Protein AF-A0A9N9VT16-F1 (afdb_monomer_lite)

Secondary structure (DSSP, 8-state):
------S--------HHHHHHHHHHHHHHHHHHHHHHHHHHHHHHHHHHHHHHHHHHHHHHHHHHHHGGGS----------------------PPP--------PPP-------HHHHHHHHHHHHHHHHHHHHHHHH-SS--HHHHHHHHHHHHHHH-TT-TTSHHHHHHIIIIITTSS-HHHHHHHHHHHHTSSS-GGGHHHHHHHHHHHHTTS-HHHHHHHHHHHHHHHHHHHHHHHHHHHHHHHTT-

Organism: NCBI:txid160324

Radius of gyration: 35.72 Å; chains: 1; bounding box: 56×96×111 Å

Foldseek 3Di:
DDDDDDPPPPDDDPDPVVVVVVVVVVVVVVVVVVVVVVVVVVVVVVVVVVVVVVVVVVVVVVVVVPPVVPPPDDDDDDDDDDDDDDDDPPCPVDPPPPPPPPPCPPPPPPPVLALVVLQVLVVVLVVVLVVLVCCLVPDPDDDLLSLLLSLLLVLLQPPPDDQPPSLVSVCCSQPVVPLDPPVVSVVLQVVLVVDPDRPLLSLLVSQLSSQVSVVHHSNSRSVSSVCNNCVSVVSNVSSVVSNVSVVVVVD

Structure (mmCIF, N/CA/C/O backbone):
data_AF-A0A9N9VT16-F1
#
_entry.id   AF-A0A9N9VT16-F1
#
loop_
_atom_site.group_PDB
_atom_site.id
_atom_site.type_symbol
_atom_site.label_atom_id
_atom_site.label_alt_id
_atom_site.label_comp_id
_atom_site.label_asym_id
_atom_site.label_entity_id
_atom_site.label_seq_id
_atom_site.pdbx_PDB_ins_code
_atom_site.Cartn_x
_atom_site.Cartn_y
_atom_site.Cartn_z
_atom_site.occupancy
_atom_site.B_iso_or_equiv
_atom_site.auth_seq_id
_atom_site.auth_comp_id
_atom_site.auth_asym_id
_atom_site.auth_atom_id
_atom_site.pdbx_PDB_model_num
ATOM 1 N N . MET A 1 1 ? 7.051 -67.006 -29.325 1.00 34.25 1 MET A N 1
ATOM 2 C CA . MET A 1 1 ? 8.211 -67.702 -28.735 1.00 34.25 1 MET A CA 1
ATOM 3 C C . MET A 1 1 ? 9.320 -66.668 -28.562 1.00 34.25 1 MET A C 1
ATOM 5 O O . MET A 1 1 ? 9.836 -66.258 -29.585 1.00 34.25 1 MET A O 1
ATOM 9 N N . ILE A 1 2 ? 9.609 -66.260 -27.306 1.00 35.91 2 ILE A N 1
ATOM 10 C CA . ILE A 1 2 ? 10.943 -65.837 -26.786 1.00 35.91 2 ILE A CA 1
ATOM 11 C C . ILE A 1 2 ? 11.441 -64.470 -27.368 1.00 35.91 2 ILE A C 1
ATOM 13 O O . ILE A 1 2 ? 11.622 -64.362 -28.567 1.00 35.91 2 ILE A O 1
ATOM 17 N N . ILE A 1 3 ? 11.624 -63.336 -26.655 1.00 40.62 3 ILE A N 1
ATOM 18 C CA . ILE A 1 3 ? 12.307 -63.051 -25.367 1.00 40.62 3 ILE A CA 1
ATOM 19 C C . ILE A 1 3 ? 11.790 -61.748 -24.720 1.00 40.62 3 ILE A C 1
ATOM 21 O O . ILE A 1 3 ? 11.600 -60.736 -25.391 1.00 40.62 3 ILE A O 1
ATOM 25 N N . ALA A 1 4 ? 11.653 -61.779 -23.393 1.00 40.16 4 ALA A N 1
ATOM 26 C CA . ALA A 1 4 ? 11.520 -60.636 -22.499 1.00 40.16 4 ALA A CA 1
ATOM 27 C C . ALA A 1 4 ? 12.896 -60.083 -22.071 1.00 40.16 4 ALA A C 1
ATOM 29 O O . ALA A 1 4 ? 13.810 -60.864 -21.823 1.00 40.16 4 ALA A O 1
ATOM 30 N N . GLY A 1 5 ? 13.001 -58.767 -21.851 1.00 35.62 5 GLY A N 1
ATOM 31 C CA . GLY A 1 5 ? 13.976 -58.202 -20.910 1.00 35.62 5 GLY A CA 1
ATOM 32 C C . GLY A 1 5 ? 14.887 -57.099 -21.451 1.00 35.62 5 GLY A C 1
ATOM 33 O O . GLY A 1 5 ? 15.821 -57.382 -22.185 1.00 35.62 5 GLY A O 1
ATOM 34 N N . SER A 1 6 ? 14.672 -55.865 -20.977 1.00 42.31 6 SER A N 1
ATOM 35 C CA . SER A 1 6 ? 15.732 -55.023 -20.383 1.00 42.31 6 SER A CA 1
ATOM 36 C C . SER A 1 6 ? 15.161 -53.697 -19.843 1.00 42.31 6 SER A C 1
ATOM 38 O O . SER A 1 6 ? 15.533 -52.610 -20.281 1.00 42.31 6 SER A O 1
ATOM 40 N N . THR A 1 7 ? 14.260 -53.756 -18.860 1.00 41.59 7 THR A N 1
ATOM 41 C CA . THR A 1 7 ? 13.903 -52.581 -18.036 1.00 41.59 7 THR A CA 1
ATOM 42 C C . THR A 1 7 ? 14.398 -52.808 -16.614 1.00 41.59 7 THR A C 1
ATOM 44 O O . THR A 1 7 ? 13.632 -52.810 -15.661 1.00 41.59 7 THR A O 1
ATOM 47 N N . ALA A 1 8 ? 15.690 -53.100 -16.470 1.00 46.09 8 ALA A N 1
ATOM 48 C CA . ALA A 1 8 ? 16.297 -53.323 -15.164 1.00 46.09 8 ALA A CA 1
ATOM 49 C C . ALA A 1 8 ? 17.817 -53.145 -15.209 1.00 46.09 8 ALA A C 1
ATOM 51 O O . ALA A 1 8 ? 18.517 -54.075 -14.862 1.00 46.09 8 ALA A O 1
ATOM 52 N N . LEU A 1 9 ? 18.342 -51.988 -15.636 1.00 42.19 9 LEU A N 1
ATOM 53 C CA . LEU A 1 9 ? 19.736 -51.588 -15.356 1.00 42.19 9 LEU A CA 1
ATOM 54 C C . LEU A 1 9 ? 19.900 -50.054 -15.410 1.00 42.19 9 LEU A C 1
ATOM 56 O O . LEU A 1 9 ? 20.636 -49.502 -16.221 1.00 42.19 9 LEU A O 1
ATOM 60 N N . ARG A 1 10 ? 19.196 -49.340 -14.525 1.00 46.09 10 ARG A N 1
ATOM 61 C CA . ARG A 1 10 ? 19.531 -47.947 -14.159 1.00 46.09 10 ARG A CA 1
ATOM 62 C C . ARG A 1 10 ? 19.484 -47.725 -12.643 1.00 46.09 10 ARG A C 1
ATOM 64 O O . ARG A 1 10 ? 19.094 -46.673 -12.154 1.00 46.09 10 ARG A O 1
ATOM 71 N N . ARG A 1 11 ? 19.868 -48.759 -11.893 1.00 51.97 11 ARG A N 1
ATOM 72 C CA . ARG A 1 11 ? 20.179 -48.687 -10.465 1.00 51.97 11 ARG A CA 1
ATOM 73 C C . ARG A 1 11 ? 21.539 -49.330 -10.257 1.00 51.97 11 ARG A C 1
ATOM 75 O O . ARG A 1 11 ? 21.604 -50.544 -10.150 1.00 51.97 11 ARG A O 1
ATOM 82 N N . LEU A 1 12 ? 22.586 -48.519 -10.255 1.00 49.41 12 LEU A N 1
ATOM 83 C CA . LEU A 1 12 ? 23.801 -48.699 -9.463 1.00 49.41 12 LEU A CA 1
ATOM 84 C C . LEU A 1 12 ? 24.596 -47.385 -9.557 1.00 49.41 12 LEU A C 1
ATOM 86 O O . LEU A 1 12 ? 24.671 -46.813 -10.641 1.00 49.41 12 LEU A O 1
ATOM 90 N N . ALA A 1 13 ? 25.157 -46.956 -8.423 1.00 50.41 13 ALA A N 1
ATOM 91 C CA . ALA A 1 13 ? 25.868 -45.695 -8.163 1.00 50.41 13 ALA A CA 1
ATOM 92 C C . ALA A 1 13 ? 25.002 -44.492 -7.723 1.00 50.41 13 ALA A C 1
ATOM 94 O O . ALA A 1 13 ? 25.054 -43.423 -8.319 1.00 50.41 13 ALA A O 1
ATOM 95 N N . ALA A 1 14 ? 24.232 -44.648 -6.639 1.00 50.94 14 ALA A N 1
ATOM 96 C CA . ALA A 1 14 ? 24.092 -43.545 -5.685 1.00 50.94 14 ALA A CA 1
ATOM 97 C C . ALA A 1 14 ? 25.210 -43.741 -4.652 1.00 50.94 14 ALA A C 1
ATOM 99 O O . ALA A 1 14 ? 25.233 -44.764 -3.966 1.00 50.94 14 ALA A O 1
ATOM 100 N N . GLU A 1 15 ? 26.188 -42.838 -4.647 1.00 55.75 15 GLU A N 1
ATOM 101 C CA . GLU A 1 15 ? 27.331 -42.846 -3.732 1.00 55.75 15 GLU A CA 1
ATOM 102 C C . GLU A 1 15 ? 26.877 -42.858 -2.260 1.00 55.75 15 GLU A C 1
ATOM 104 O O . GLU A 1 15 ? 25.925 -42.142 -1.920 1.00 55.75 15 GLU A O 1
ATOM 109 N N . PRO A 1 16 ? 27.564 -43.610 -1.373 1.00 54.69 16 PRO A N 1
ATOM 110 C CA . PRO A 1 16 ? 27.251 -43.651 0.061 1.00 54.69 16 PRO A CA 1
ATOM 111 C C . PRO A 1 16 ? 27.346 -42.271 0.739 1.00 54.69 16 PRO A C 1
ATOM 113 O O . PRO A 1 16 ? 26.669 -42.029 1.733 1.00 54.69 16 PRO A O 1
ATOM 116 N N . GLU A 1 17 ? 28.099 -41.339 0.151 1.00 53.66 17 GLU A N 1
ATOM 117 C CA . GLU A 1 17 ? 28.304 -39.979 0.658 1.00 53.66 17 GLU A CA 1
ATOM 118 C C . GLU A 1 17 ? 27.014 -39.135 0.648 1.00 53.66 17 GLU A C 1
ATOM 120 O O . GLU A 1 17 ? 26.767 -38.345 1.555 1.00 53.66 17 GLU A O 1
ATOM 125 N N . SER A 1 18 ? 26.124 -39.342 -0.330 1.00 57.09 18 SER A N 1
ATOM 126 C CA . SER A 1 18 ? 24.885 -38.553 -0.455 1.00 57.09 18 SER A CA 1
ATOM 127 C C . SER A 1 18 ? 23.838 -38.864 0.623 1.00 57.09 18 SER A C 1
ATOM 129 O O . SER A 1 18 ? 23.078 -37.981 1.026 1.00 57.09 18 SER A O 1
ATOM 131 N N . VAL A 1 19 ? 23.814 -40.106 1.118 1.00 58.75 19 VAL A N 1
ATOM 132 C CA . VAL A 1 19 ? 22.910 -40.538 2.194 1.00 58.75 19 VAL A CA 1
ATOM 133 C C . VAL A 1 19 ? 23.452 -40.076 3.547 1.00 58.75 19 VAL A C 1
ATOM 135 O O . VAL A 1 19 ? 22.698 -39.517 4.341 1.00 58.75 19 VAL A O 1
ATOM 138 N N . GLU A 1 20 ? 24.762 -40.185 3.767 1.00 60.41 20 GLU A N 1
ATOM 139 C CA . GLU A 1 20 ? 25.422 -39.755 5.005 1.00 60.41 20 GLU A CA 1
ATOM 140 C C . GLU A 1 20 ? 25.320 -38.232 5.213 1.00 60.41 20 GLU A C 1
ATOM 142 O O . GLU A 1 20 ? 24.979 -37.770 6.301 1.00 60.41 20 GLU A O 1
ATOM 147 N N . LEU A 1 21 ? 25.480 -37.433 4.151 1.00 57.97 21 LEU A N 1
ATOM 148 C CA . LEU A 1 21 ? 25.281 -35.977 4.202 1.00 57.97 21 LEU A CA 1
ATOM 149 C C . LEU A 1 21 ? 23.827 -35.582 4.513 1.00 57.97 21 LEU A C 1
ATOM 151 O O . LEU A 1 21 ? 23.587 -34.560 5.163 1.00 57.97 21 LEU A O 1
ATOM 155 N N . SER A 1 22 ? 22.852 -36.393 4.089 1.00 64.94 22 SER A N 1
ATOM 156 C CA . SER A 1 22 ? 21.437 -36.158 4.398 1.00 64.94 22 SER A CA 1
ATOM 157 C C . SER A 1 22 ? 21.104 -36.463 5.863 1.00 64.94 22 SER A C 1
ATOM 159 O O . SER A 1 22 ? 20.405 -35.678 6.506 1.00 64.94 22 SER A O 1
ATOM 161 N N . GLU A 1 23 ? 21.676 -37.530 6.427 1.00 69.81 23 GLU A N 1
ATOM 162 C CA . GLU A 1 23 ? 21.507 -37.883 7.841 1.00 69.81 23 GLU A CA 1
ATOM 163 C C . GLU A 1 23 ? 22.248 -36.908 8.763 1.00 69.81 23 GLU A C 1
ATOM 165 O O . GLU A 1 23 ? 21.702 -36.497 9.789 1.00 69.81 23 GLU A O 1
ATOM 170 N N . LEU A 1 24 ? 23.441 -36.447 8.371 1.00 67.81 24 LEU A N 1
ATOM 171 C CA . LEU A 1 24 ? 24.181 -35.408 9.093 1.00 67.81 24 LEU A CA 1
ATOM 172 C C . LEU A 1 24 ? 23.414 -34.080 9.117 1.00 67.81 24 LEU A C 1
ATOM 174 O O . LEU A 1 24 ? 23.332 -33.441 10.167 1.00 67.81 24 LEU A O 1
ATOM 178 N N . SER A 1 25 ? 22.786 -33.689 8.004 1.00 74.75 25 SER A N 1
ATOM 179 C CA . SER A 1 25 ? 21.930 -32.497 7.949 1.00 74.75 25 SER A CA 1
ATOM 180 C C . SER A 1 25 ? 20.695 -32.633 8.850 1.00 74.75 25 SER A C 1
ATOM 182 O O . SER A 1 25 ? 20.342 -31.699 9.577 1.00 74.75 25 SER A O 1
ATOM 184 N N . GLN A 1 26 ? 20.069 -33.812 8.872 1.00 72.00 26 GLN A N 1
ATOM 185 C CA . GLN A 1 26 ? 18.902 -34.077 9.712 1.00 72.00 26 GLN A CA 1
ATOM 186 C C . GLN A 1 26 ? 19.267 -34.094 11.206 1.00 72.00 26 GLN A C 1
ATOM 188 O O . GLN A 1 26 ? 18.562 -33.498 12.023 1.00 72.00 26 GLN A O 1
ATOM 193 N N . ALA A 1 27 ? 20.409 -34.686 11.564 1.00 76.00 27 ALA A N 1
ATOM 194 C CA . ALA A 1 27 ? 20.941 -34.678 12.924 1.00 76.00 27 ALA A CA 1
ATOM 195 C C . ALA A 1 27 ? 21.306 -33.259 13.397 1.00 76.00 27 ALA A C 1
ATOM 197 O O . ALA A 1 27 ? 21.030 -32.893 14.542 1.00 76.00 27 ALA A O 1
ATOM 198 N N . GLN A 1 28 ? 21.871 -32.425 12.519 1.00 78.00 28 GLN A N 1
ATOM 199 C CA . GLN A 1 28 ? 22.152 -31.016 12.812 1.00 78.00 28 GLN A CA 1
ATOM 200 C C . GLN A 1 28 ? 20.869 -30.211 13.050 1.00 78.00 28 GLN A C 1
ATOM 202 O O . GLN A 1 28 ? 20.809 -29.434 14.004 1.00 78.00 28 GLN A O 1
ATOM 207 N N . PHE A 1 29 ? 19.827 -30.436 12.246 1.00 75.12 29 PHE A N 1
ATOM 208 C CA . PHE A 1 29 ? 18.528 -29.787 12.425 1.00 75.12 29 PHE A CA 1
ATOM 209 C C . PHE A 1 29 ? 17.873 -30.167 13.760 1.00 75.12 29 PHE A C 1
ATOM 211 O O . PHE A 1 29 ? 17.414 -29.296 14.501 1.00 75.12 29 PHE A O 1
ATOM 218 N N . VAL A 1 30 ? 17.886 -31.457 14.114 1.00 80.00 30 VAL A N 1
ATOM 219 C CA . VAL A 1 30 ? 17.354 -31.944 15.398 1.00 80.00 30 VAL A CA 1
ATOM 220 C C . VAL A 1 30 ? 18.134 -31.354 16.576 1.00 80.00 30 VAL A C 1
ATOM 222 O O . VAL A 1 30 ? 17.529 -30.891 17.543 1.00 80.00 30 VAL A O 1
ATOM 225 N N . ASN A 1 31 ? 19.464 -31.287 16.490 1.00 82.56 31 ASN A N 1
ATOM 226 C CA . ASN A 1 31 ? 20.286 -30.680 17.538 1.00 82.56 31 ASN A CA 1
ATOM 227 C C . ASN A 1 31 ? 20.024 -29.177 17.696 1.00 82.56 31 ASN A C 1
ATOM 229 O O . ASN A 1 31 ? 19.904 -28.698 18.824 1.00 82.56 31 ASN A O 1
ATOM 233 N N . GLN A 1 32 ? 19.871 -28.438 16.596 1.00 76.56 32 GLN A N 1
ATOM 234 C CA . GLN A 1 32 ? 19.549 -27.011 16.646 1.00 76.56 32 GLN A CA 1
ATOM 235 C C . GLN A 1 32 ? 18.163 -26.765 17.258 1.00 76.56 32 GLN A C 1
ATOM 237 O O . GLN A 1 32 ? 18.000 -25.876 18.096 1.00 76.56 32 GLN A O 1
ATOM 242 N N . HIS A 1 33 ? 17.179 -27.589 16.895 1.00 78.69 33 HIS A N 1
ATOM 243 C CA . HIS A 1 33 ? 15.834 -27.517 17.456 1.00 78.69 33 HIS A CA 1
ATOM 244 C C . HIS A 1 33 ? 15.821 -27.828 18.962 1.00 78.69 33 HIS A C 1
ATOM 246 O O . HIS A 1 33 ? 15.192 -27.115 19.746 1.00 78.69 33 HIS A O 1
ATOM 252 N N . ASN A 1 34 ? 16.584 -28.833 19.395 1.00 82.44 34 ASN A N 1
ATOM 253 C CA . ASN A 1 34 ? 16.712 -29.182 20.809 1.00 82.44 34 ASN A CA 1
ATOM 254 C C . ASN A 1 34 ? 17.409 -28.082 21.626 1.00 82.44 34 ASN A C 1
ATOM 256 O O . ASN A 1 34 ? 16.986 -27.803 22.749 1.00 82.44 34 ASN A O 1
ATOM 260 N N . GLN A 1 35 ? 18.430 -27.418 21.074 1.00 73.62 35 GLN A N 1
ATOM 261 C CA . GLN A 1 35 ? 19.080 -26.288 21.748 1.00 73.62 35 GLN A CA 1
ATOM 262 C C . GLN A 1 35 ? 18.164 -25.069 21.873 1.00 73.62 35 GLN A C 1
ATOM 264 O O . GLN A 1 35 ? 18.131 -24.436 22.929 1.00 73.62 35 GLN A O 1
ATOM 269 N N . TYR A 1 36 ? 17.375 -24.770 20.840 1.00 74.38 36 TYR A N 1
ATOM 270 C CA . TYR A 1 36 ? 16.376 -23.704 20.893 1.00 74.38 36 TYR A CA 1
ATOM 271 C C . TYR A 1 36 ? 15.334 -23.957 21.994 1.00 74.38 36 TYR A C 1
ATOM 273 O O . TYR A 1 36 ? 15.035 -23.070 22.796 1.00 74.38 36 TYR A O 1
ATOM 281 N N . ASN A 1 37 ? 14.840 -25.193 22.095 1.00 78.69 37 ASN A N 1
ATOM 282 C CA . ASN A 1 37 ? 13.853 -25.564 23.107 1.00 78.69 37 ASN A CA 1
ATOM 283 C C . ASN A 1 37 ? 14.425 -25.507 24.534 1.00 78.69 37 ASN A C 1
ATOM 285 O O . ASN A 1 37 ? 13.748 -25.011 25.435 1.00 78.69 37 ASN A O 1
ATOM 289 N N . GLN A 1 38 ? 15.677 -25.930 24.745 1.00 74.31 38 GLN A N 1
ATOM 290 C CA . GLN A 1 38 ? 16.338 -25.807 26.051 1.00 74.31 38 GLN A CA 1
ATOM 291 C C . GLN A 1 38 ? 16.557 -24.347 26.464 1.00 74.31 38 GLN A C 1
ATOM 293 O O . GLN A 1 38 ? 16.310 -23.992 27.617 1.00 74.31 38 GLN A O 1
ATOM 298 N N . HIS A 1 39 ? 16.968 -23.484 25.531 1.00 78.31 39 HIS A N 1
ATOM 299 C CA . HIS A 1 39 ? 17.158 -22.061 25.813 1.00 78.31 39 HIS A CA 1
ATOM 300 C C . HIS A 1 39 ? 15.840 -21.383 26.219 1.00 78.31 39 HIS A C 1
ATOM 302 O O . HIS A 1 39 ? 15.794 -20.617 27.183 1.00 78.31 39 HIS A O 1
ATOM 308 N N . ASN A 1 40 ? 14.742 -21.726 25.544 1.00 79.56 40 ASN A N 1
ATOM 309 C CA . ASN A 1 40 ? 13.422 -21.201 25.883 1.00 79.56 40 ASN A CA 1
ATOM 310 C C . ASN A 1 40 ? 12.918 -21.699 27.244 1.00 79.56 40 ASN A C 1
ATOM 312 O O . ASN A 1 40 ? 12.345 -20.912 27.998 1.00 79.56 40 ASN A O 1
ATOM 316 N N . GLN A 1 41 ? 13.160 -22.967 27.592 1.00 73.06 41 GLN A N 1
ATOM 317 C CA . GLN A 1 41 ? 12.806 -23.499 28.913 1.00 73.06 41 GLN A CA 1
ATOM 318 C C . GLN A 1 41 ? 13.601 -22.833 30.042 1.00 73.06 41 GLN A C 1
ATOM 320 O O . GLN A 1 41 ? 13.025 -22.489 31.074 1.00 73.06 41 GLN A O 1
ATOM 325 N N . TYR A 1 42 ? 14.898 -22.593 29.836 1.00 73.62 42 TYR A N 1
ATOM 326 C CA . TYR A 1 42 ? 15.737 -21.877 30.797 1.00 73.62 42 TYR A CA 1
ATOM 327 C C . TYR A 1 42 ? 15.228 -20.448 31.048 1.00 73.62 42 TYR A C 1
ATOM 329 O O . TYR A 1 42 ? 15.075 -20.027 32.196 1.00 73.62 42 TYR A O 1
ATOM 337 N N . ASN A 1 43 ? 14.880 -19.725 29.980 1.00 76.25 43 ASN A N 1
ATOM 338 C CA . ASN A 1 43 ? 14.368 -18.359 30.089 1.00 76.25 43 ASN A CA 1
ATOM 339 C C . ASN A 1 43 ? 13.005 -18.305 30.799 1.00 76.25 43 ASN A C 1
ATOM 341 O O . ASN A 1 43 ? 12.792 -17.430 31.638 1.00 76.25 43 ASN A O 1
ATOM 345 N N . GLN A 1 44 ? 12.111 -19.265 30.538 1.00 73.69 44 GLN A N 1
ATOM 346 C CA . GLN A 1 44 ? 10.820 -19.356 31.231 1.00 73.69 44 GLN A CA 1
ATOM 347 C C . GLN A 1 44 ? 10.979 -19.615 32.733 1.00 73.69 44 GLN A C 1
ATOM 349 O O . GLN A 1 44 ? 10.295 -18.987 33.543 1.00 73.69 44 GLN A O 1
ATOM 354 N N . HIS A 1 45 ? 11.894 -20.510 33.115 1.00 74.44 45 HIS A N 1
ATOM 355 C CA . HIS A 1 45 ? 12.147 -20.824 34.519 1.00 74.44 45 HIS A CA 1
ATOM 356 C C . HIS A 1 45 ? 12.696 -19.611 35.284 1.00 74.44 45 HIS A C 1
ATOM 358 O O . HIS A 1 45 ? 12.233 -19.299 36.382 1.00 74.44 45 HIS A O 1
ATOM 364 N N . ASN A 1 46 ? 13.620 -18.867 34.673 1.00 74.50 46 ASN A N 1
ATOM 365 C CA . ASN A 1 46 ? 14.154 -17.643 35.267 1.00 74.50 46 ASN A CA 1
ATOM 366 C C . ASN A 1 46 ? 13.086 -16.552 35.410 1.00 74.50 46 ASN A C 1
ATOM 368 O O . ASN A 1 46 ? 13.047 -15.863 36.428 1.00 74.50 46 ASN A O 1
ATOM 372 N N . GLN A 1 47 ? 12.187 -16.424 34.432 1.00 68.62 47 GLN A N 1
ATOM 373 C CA . GLN A 1 47 ? 11.110 -15.436 34.470 1.00 68.62 47 GLN A CA 1
ATOM 374 C C . GLN A 1 47 ? 10.071 -15.753 35.562 1.00 68.62 47 GLN A C 1
ATOM 376 O O . GLN A 1 47 ? 9.619 -14.849 36.266 1.00 68.62 47 GLN A O 1
ATOM 381 N N . TYR A 1 48 ? 9.746 -17.035 35.759 1.00 69.88 48 TYR A N 1
ATOM 382 C CA . TYR A 1 48 ? 8.881 -17.492 36.851 1.00 69.88 48 TYR A CA 1
ATOM 38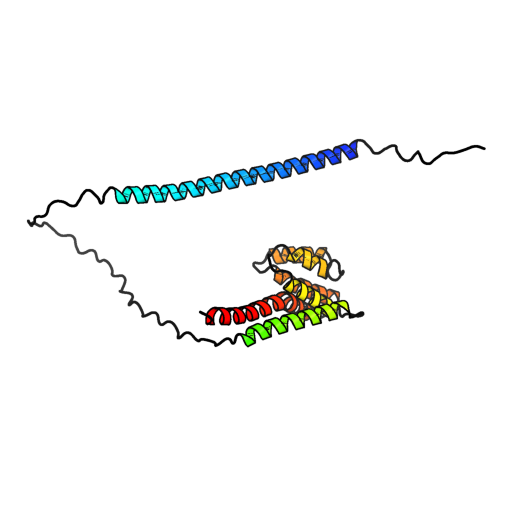3 C C . TYR A 1 48 ? 9.496 -17.211 38.232 1.00 69.88 48 TYR A C 1
ATOM 385 O O . TYR A 1 48 ? 8.828 -16.675 39.118 1.00 69.88 48 TYR A O 1
ATOM 393 N N . ASN A 1 49 ? 10.788 -17.504 38.406 1.00 71.62 49 ASN A N 1
ATOM 394 C CA . ASN A 1 49 ? 11.482 -17.270 39.673 1.00 71.62 49 ASN A CA 1
ATOM 395 C C . ASN A 1 49 ? 11.589 -15.773 40.003 1.00 71.62 49 ASN A C 1
ATOM 397 O O . ASN A 1 49 ? 11.403 -15.384 41.154 1.00 71.62 49 ASN A O 1
ATOM 401 N N . GLN A 1 50 ? 11.814 -14.925 38.997 1.00 67.12 50 GLN A N 1
ATOM 402 C CA . GLN A 1 50 ? 11.910 -13.477 39.182 1.00 67.12 50 GLN A CA 1
ATOM 403 C C . GLN A 1 50 ? 10.564 -12.853 39.590 1.00 67.12 50 GLN A C 1
ATOM 405 O O . GLN A 1 50 ? 10.527 -11.981 40.458 1.00 67.12 50 GLN A O 1
ATOM 410 N N . HIS A 1 51 ? 9.450 -13.340 39.033 1.00 66.38 51 HIS A N 1
ATOM 411 C CA . HIS A 1 51 ? 8.109 -12.892 39.419 1.00 66.38 51 HIS A CA 1
ATOM 412 C C . HIS A 1 51 ? 7.751 -13.296 40.859 1.00 66.38 51 HIS A C 1
ATOM 414 O O . HIS A 1 51 ? 7.213 -12.493 41.621 1.00 66.38 51 HIS A O 1
ATOM 420 N N . ASN A 1 52 ? 8.117 -14.513 41.269 1.00 68.62 52 ASN A N 1
ATOM 421 C CA . ASN A 1 52 ? 7.890 -14.973 42.639 1.00 68.62 52 ASN A CA 1
ATOM 422 C C . ASN A 1 52 ? 8.751 -14.222 43.662 1.00 68.62 52 ASN A C 1
ATOM 424 O O . ASN A 1 52 ? 8.287 -13.960 44.769 1.00 68.62 52 ASN A O 1
ATOM 428 N N . GLN A 1 53 ? 9.970 -13.828 43.289 1.00 61.62 53 GLN A N 1
ATOM 429 C CA . GLN A 1 53 ? 10.852 -13.054 44.158 1.00 61.62 53 GLN A CA 1
ATOM 430 C C . GLN A 1 53 ? 10.327 -11.628 44.402 1.00 61.62 53 GLN A C 1
ATOM 432 O O . GLN A 1 53 ? 10.440 -11.124 45.518 1.00 61.62 53 GLN A O 1
ATOM 437 N N . TYR A 1 54 ? 9.699 -11.006 43.397 1.00 58.47 54 TYR A N 1
ATOM 438 C CA . TYR A 1 54 ? 9.053 -9.697 43.539 1.00 58.47 54 TYR A CA 1
ATOM 439 C C . TYR A 1 54 ? 7.853 -9.760 44.501 1.00 58.47 54 TYR A C 1
ATOM 441 O O . TYR A 1 54 ? 7.799 -9.019 45.481 1.00 58.47 54 TYR A O 1
ATOM 449 N N . ASN A 1 55 ? 6.960 -10.737 44.310 1.00 60.94 55 ASN A N 1
ATOM 450 C CA . ASN A 1 55 ? 5.769 -10.903 45.154 1.00 60.94 55 ASN A CA 1
ATOM 451 C C . ASN A 1 55 ? 6.113 -11.236 46.621 1.00 60.94 55 ASN A C 1
ATOM 453 O O . ASN A 1 55 ? 5.367 -10.898 47.544 1.00 60.94 55 ASN A O 1
ATOM 457 N N . GLN A 1 56 ? 7.253 -11.885 46.869 1.00 58.09 56 GLN A N 1
ATOM 458 C CA . GLN A 1 56 ? 7.684 -12.235 48.223 1.00 58.09 56 GLN A CA 1
ATOM 459 C C . GLN A 1 56 ? 8.203 -11.019 49.013 1.00 58.09 56 GLN A C 1
ATOM 461 O O . GLN A 1 56 ? 8.050 -10.983 50.235 1.00 58.09 56 GLN A O 1
ATOM 466 N N . HIS A 1 57 ? 8.742 -9.997 48.337 1.00 56.91 57 HIS A N 1
ATOM 467 C CA . HIS A 1 57 ? 9.180 -8.746 48.970 1.00 56.91 57 HIS A CA 1
ATOM 468 C C . HIS A 1 57 ? 7.997 -7.868 49.408 1.00 56.91 57 HIS A C 1
ATOM 470 O O . HIS A 1 57 ? 8.002 -7.333 50.521 1.00 56.91 57 HIS A O 1
ATOM 476 N N . ASP A 1 58 ? 6.935 -7.815 48.603 1.00 56.72 58 ASP A N 1
ATOM 477 C CA . ASP A 1 58 ? 5.707 -7.089 48.949 1.00 56.72 58 ASP A CA 1
ATOM 478 C C . ASP A 1 58 ? 4.959 -7.754 50.114 1.00 56.72 58 ASP A C 1
ATOM 480 O O . ASP A 1 58 ? 4.461 -7.080 51.019 1.00 56.72 58 ASP A O 1
ATOM 484 N N . THR A 1 59 ? 4.954 -9.090 50.161 1.00 53.81 59 THR A N 1
ATOM 485 C CA . THR A 1 59 ? 4.287 -9.844 51.237 1.00 53.81 59 THR A CA 1
ATOM 486 C C . THR A 1 59 ? 5.042 -9.734 52.572 1.00 53.81 59 THR A C 1
ATOM 488 O O . THR A 1 59 ? 4.419 -9.613 53.630 1.00 53.81 59 THR A O 1
ATOM 491 N N . ALA A 1 60 ? 6.381 -9.714 52.549 1.00 53.22 60 ALA A N 1
ATOM 492 C CA . ALA A 1 60 ? 7.199 -9.502 53.747 1.00 53.22 60 ALA A CA 1
ATOM 493 C C . ALA A 1 60 ? 7.046 -8.076 54.314 1.00 53.22 60 ALA A C 1
ATOM 495 O O . ALA A 1 60 ? 6.966 -7.901 55.531 1.00 53.22 60 ALA A O 1
ATOM 496 N N . THR A 1 61 ? 6.922 -7.074 53.438 1.00 51.91 61 THR A N 1
ATOM 497 C CA . THR A 1 61 ? 6.725 -5.667 53.824 1.00 51.91 61 THR A CA 1
ATOM 498 C C . THR A 1 61 ? 5.323 -5.434 54.400 1.00 51.91 61 THR A C 1
ATOM 500 O O . THR A 1 61 ? 5.185 -4.793 55.439 1.00 51.91 61 THR A O 1
ATOM 503 N N . ALA A 1 62 ? 4.285 -6.042 53.813 1.00 53.00 62 ALA A N 1
ATOM 504 C CA . ALA A 1 62 ? 2.914 -5.961 54.326 1.00 53.00 62 ALA A CA 1
ATOM 505 C C . ALA A 1 62 ? 2.726 -6.667 55.684 1.00 53.00 62 ALA A C 1
ATOM 507 O O . ALA A 1 62 ? 1.931 -6.222 56.512 1.00 53.00 62 ALA A O 1
ATOM 508 N N . THR A 1 63 ? 3.475 -7.746 55.941 1.00 48.09 63 THR A N 1
ATOM 509 C CA . THR A 1 63 ? 3.377 -8.488 57.209 1.00 48.09 63 THR A CA 1
ATOM 510 C C . THR A 1 63 ? 4.053 -7.730 58.360 1.00 48.09 63 THR A C 1
ATOM 512 O O . THR A 1 63 ? 3.489 -7.678 59.454 1.00 48.09 63 THR A O 1
ATOM 515 N N . ALA A 1 64 ? 5.185 -7.056 58.113 1.00 51.25 64 ALA A N 1
ATOM 516 C CA . ALA A 1 64 ? 5.902 -6.272 59.127 1.00 51.25 64 ALA A CA 1
ATOM 517 C C . ALA A 1 64 ? 5.124 -5.025 59.597 1.00 51.25 64 ALA A C 1
ATOM 519 O O . ALA A 1 64 ? 5.144 -4.687 60.775 1.00 51.25 64 ALA A O 1
ATOM 520 N N . THR A 1 65 ? 4.364 -4.372 58.713 1.00 49.03 65 THR A N 1
ATOM 521 C CA . THR A 1 65 ? 3.554 -3.193 59.080 1.00 49.03 65 THR A CA 1
ATOM 522 C C . THR A 1 65 ? 2.311 -3.549 59.913 1.00 49.03 65 THR A C 1
ATOM 524 O O . THR A 1 65 ? 1.745 -2.687 60.581 1.00 49.03 65 THR A O 1
ATOM 527 N N . SER A 1 66 ? 1.886 -4.818 59.920 1.00 50.56 66 SER A N 1
ATOM 528 C CA . SER A 1 66 ? 0.679 -5.254 60.639 1.00 50.56 66 SER A CA 1
ATOM 529 C C . SER A 1 66 ? 0.921 -5.739 62.078 1.00 50.56 66 SER A C 1
ATOM 531 O O . SER A 1 66 ? -0.024 -5.740 62.866 1.00 50.56 66 SER A O 1
ATOM 533 N N . SER A 1 67 ? 2.156 -6.106 62.459 1.00 45.56 67 SER A N 1
ATOM 534 C CA . SER A 1 67 ? 2.459 -6.559 63.830 1.00 45.56 67 SER A CA 1
ATOM 535 C C . SER A 1 67 ? 2.670 -5.417 64.825 1.00 45.56 67 SER A C 1
ATOM 537 O O . SER A 1 67 ? 2.364 -5.576 66.005 1.00 45.56 67 SER A O 1
ATOM 539 N N . ASP A 1 68 ? 3.135 -4.254 64.364 1.00 42.25 68 ASP A N 1
ATOM 540 C CA . ASP A 1 68 ? 3.505 -3.144 65.257 1.00 42.25 68 ASP A CA 1
ATOM 541 C C . ASP A 1 68 ? 2.306 -2.270 65.664 1.00 42.25 68 ASP A C 1
ATOM 543 O O . ASP A 1 68 ? 2.340 -1.584 66.686 1.00 42.25 68 ASP A O 1
ATOM 547 N N . ALA A 1 69 ? 1.193 -2.350 64.928 1.00 43.53 69 ALA A N 1
ATOM 548 C CA . ALA A 1 69 ? -0.016 -1.567 65.194 1.00 43.53 69 ALA A CA 1
ATOM 549 C C . ALA A 1 69 ? -0.915 -2.137 66.316 1.00 43.53 69 ALA A C 1
ATOM 551 O O . ALA A 1 69 ? -1.857 -1.469 66.742 1.00 43.53 69 ALA A O 1
ATOM 552 N N . ALA A 1 70 ? -0.651 -3.352 66.815 1.00 42.41 70 ALA A N 1
ATOM 553 C CA . ALA A 1 70 ? -1.511 -4.024 67.798 1.00 42.41 70 ALA A CA 1
ATOM 554 C C . ALA A 1 70 ? -1.099 -3.818 69.274 1.00 42.41 70 ALA A C 1
ATOM 556 O O . ALA A 1 70 ? -1.852 -4.214 70.163 1.00 42.41 70 ALA A O 1
ATOM 557 N N . THR A 1 71 ? 0.044 -3.178 69.561 1.00 43.62 71 THR A N 1
ATOM 558 C CA . THR A 1 71 ? 0.615 -3.138 70.930 1.00 43.62 71 THR A CA 1
ATOM 559 C C . THR A 1 71 ? 0.508 -1.775 71.638 1.00 43.62 71 THR A C 1
ATOM 561 O O . THR A 1 71 ? 0.687 -1.704 72.849 1.00 43.62 71 THR A O 1
ATOM 564 N N . GLN A 1 72 ? 0.146 -0.682 70.958 1.00 41.75 72 GLN A N 1
ATOM 565 C CA . GLN A 1 72 ? 0.102 0.665 71.563 1.00 41.75 72 GLN A CA 1
ATOM 566 C C . GLN A 1 72 ? -1.312 1.256 71.604 1.00 41.75 72 GLN A C 1
ATOM 568 O O . GLN A 1 72 ? -1.631 2.238 70.939 1.00 41.75 72 GLN A O 1
ATOM 573 N N . ARG A 1 73 ? -2.196 0.658 72.405 1.00 34.62 73 ARG A N 1
ATOM 574 C CA . ARG A 1 73 ? -3.491 1.267 72.743 1.00 34.62 73 ARG A CA 1
ATOM 575 C C . ARG A 1 73 ? -3.838 1.035 74.209 1.00 34.62 73 ARG A C 1
ATOM 577 O O . ARG A 1 73 ? -4.868 0.448 74.496 1.00 34.62 73 ARG A O 1
ATOM 584 N N . ASN A 1 74 ? -2.973 1.464 75.124 1.00 36.84 74 ASN A N 1
ATOM 585 C CA . ASN A 1 74 ? -3.305 1.610 76.540 1.00 36.84 74 ASN A CA 1
ATOM 586 C C . ASN A 1 74 ? -2.473 2.747 77.157 1.00 36.84 74 ASN A C 1
ATOM 588 O O . ASN A 1 74 ? -1.279 2.845 76.904 1.00 36.84 74 ASN A O 1
ATOM 592 N N . GLU A 1 75 ? -3.156 3.538 77.988 1.00 36.22 75 GLU A N 1
ATOM 593 C CA . GLU A 1 75 ? -2.661 4.537 78.952 1.00 36.22 75 GLU A CA 1
ATOM 594 C C . GLU A 1 75 ? -2.545 6.005 78.487 1.00 36.22 75 GLU A C 1
ATOM 596 O O . GLU A 1 75 ? -1.788 6.389 77.602 1.00 36.22 75 GLU A O 1
ATOM 601 N N . ALA A 1 76 ? -3.374 6.831 79.134 1.00 36.34 76 ALA A N 1
ATOM 602 C CA . ALA A 1 76 ? -3.538 8.269 78.979 1.00 36.34 76 ALA A CA 1
ATOM 603 C C . ALA A 1 76 ? -3.034 8.994 80.244 1.00 36.34 76 ALA A C 1
ATOM 605 O O . ALA A 1 76 ? -3.235 8.475 81.341 1.00 36.34 76 ALA A O 1
ATOM 606 N N . GLY A 1 77 ? -2.480 10.212 80.116 1.00 27.97 77 GLY A N 1
ATOM 607 C CA . GLY A 1 77 ? -2.278 11.138 81.249 1.00 27.97 77 GLY A CA 1
ATOM 608 C C . GLY A 1 77 ? -1.094 12.121 81.136 1.00 27.97 77 GLY A C 1
ATOM 609 O O . GLY A 1 77 ? 0.050 11.747 81.340 1.00 27.97 77 GLY A O 1
ATOM 610 N N . THR A 1 78 ? -1.400 13.389 80.846 1.00 30.34 78 THR A N 1
ATOM 611 C CA . THR A 1 78 ? -0.590 14.646 80.842 1.00 30.34 78 THR A CA 1
ATOM 612 C C . THR A 1 78 ? -0.087 15.051 82.261 1.00 30.34 78 THR A C 1
ATOM 614 O O . THR A 1 78 ? -0.631 14.478 83.206 1.00 30.34 78 THR A O 1
ATOM 617 N N . PRO A 1 79 ? 0.741 16.111 82.538 1.00 54.62 79 PRO A N 1
ATOM 618 C CA . PRO A 1 79 ? 1.753 16.923 81.797 1.00 54.62 79 PRO A CA 1
ATOM 619 C C . PRO A 1 79 ? 3.144 17.017 82.507 1.00 54.62 79 PRO A C 1
ATOM 621 O O . PRO A 1 79 ? 3.241 16.721 83.692 1.00 54.62 79 PRO A O 1
ATOM 624 N N . SER A 1 80 ? 4.190 17.573 81.863 1.00 31.03 80 SER A N 1
ATOM 625 C CA . SER A 1 80 ? 5.108 18.587 82.463 1.00 31.03 80 SER A CA 1
ATOM 626 C C . SER A 1 80 ? 6.143 19.129 81.464 1.00 31.03 80 SER A C 1
ATOM 628 O O . SER A 1 80 ? 6.751 18.379 80.707 1.00 31.03 80 SER A O 1
ATOM 630 N N . ARG A 1 81 ? 6.294 20.460 81.480 1.00 37.22 81 ARG A N 1
ATOM 631 C CA . ARG A 1 81 ? 7.293 21.287 80.780 1.00 37.22 81 ARG A CA 1
ATOM 632 C C . ARG A 1 81 ? 8.666 21.117 81.443 1.00 37.22 81 ARG A C 1
ATOM 634 O O . ARG A 1 81 ? 8.707 21.026 82.663 1.00 37.22 81 ARG A O 1
ATOM 641 N N . ASP A 1 82 ? 9.753 21.164 80.678 1.00 31.73 82 ASP A N 1
ATOM 642 C CA . ASP A 1 82 ? 10.636 22.338 80.681 1.00 31.73 82 ASP A CA 1
ATOM 643 C C . ASP A 1 82 ? 11.687 22.267 79.564 1.00 31.73 82 ASP A C 1
ATOM 645 O O . ASP A 1 82 ? 12.139 21.204 79.146 1.00 31.73 82 ASP A O 1
ATOM 649 N N . ASN A 1 83 ? 11.946 23.454 79.026 1.00 41.78 83 ASN A N 1
ATOM 650 C CA . ASN A 1 83 ? 12.762 23.764 77.860 1.00 41.78 83 ASN A CA 1
ATOM 651 C C . ASN A 1 83 ? 14.255 23.689 78.189 1.00 41.78 83 ASN A C 1
ATOM 653 O O . ASN A 1 83 ? 14.605 23.933 79.333 1.00 41.78 83 ASN A O 1
ATOM 657 N N . ASP A 1 84 ? 15.102 23.535 77.165 1.00 34.34 84 ASP A N 1
ATOM 658 C CA . ASP A 1 84 ? 16.286 24.390 77.015 1.00 34.34 84 ASP A CA 1
ATOM 659 C C . ASP A 1 84 ? 16.791 24.441 75.555 1.00 34.34 84 ASP A C 1
ATOM 661 O O . ASP A 1 84 ? 17.075 23.426 74.926 1.00 34.34 84 ASP A O 1
ATOM 665 N N . ALA A 1 85 ? 16.887 25.686 75.076 1.00 37.38 85 ALA A N 1
ATOM 666 C CA . ALA A 1 85 ? 17.764 26.248 74.045 1.00 37.38 85 ALA A CA 1
ATOM 667 C C . ALA A 1 85 ? 17.725 25.746 72.578 1.00 37.38 85 ALA A C 1
ATOM 669 O O . ALA A 1 85 ? 18.426 24.831 72.160 1.00 37.38 85 ALA A O 1
ATOM 670 N N . GLU A 1 86 ? 17.005 26.538 71.773 1.00 48.91 86 GLU A N 1
ATOM 671 C CA . GLU A 1 86 ? 17.550 27.267 70.613 1.00 48.91 86 GLU A CA 1
ATOM 672 C C . GLU A 1 86 ? 18.165 26.446 69.461 1.00 48.91 86 GLU A C 1
ATOM 674 O O . GLU A 1 86 ? 19.376 26.307 69.310 1.00 48.91 86 GLU A O 1
ATOM 679 N N . THR A 1 87 ? 17.306 26.011 68.538 1.00 37.12 87 THR A N 1
ATOM 680 C CA . THR A 1 87 ? 17.683 25.859 67.126 1.00 37.12 87 THR A CA 1
ATOM 681 C C . THR A 1 87 ? 16.749 26.711 66.279 1.00 37.12 87 THR A C 1
ATOM 683 O O . THR A 1 87 ? 15.527 26.635 66.380 1.00 37.12 87 THR A O 1
ATOM 686 N N . LEU A 1 88 ? 17.367 27.596 65.499 1.00 38.59 88 LEU A N 1
ATOM 687 C CA . LEU A 1 88 ? 16.745 28.500 64.538 1.00 38.59 88 LEU A CA 1
ATOM 688 C C . LEU A 1 88 ? 15.718 27.748 63.672 1.00 38.59 88 LEU A C 1
ATOM 690 O O . LEU A 1 88 ? 15.981 26.599 63.305 1.00 38.59 88 LEU A O 1
ATOM 694 N N . PRO A 1 89 ? 14.579 28.370 63.310 1.00 41.78 89 PRO A N 1
ATOM 695 C CA . PRO A 1 89 ? 13.601 27.722 62.457 1.00 41.78 89 PRO A CA 1
ATOM 696 C C . PRO A 1 89 ? 14.284 27.397 61.134 1.00 41.78 89 PRO A C 1
ATOM 698 O O . PRO A 1 89 ? 14.777 28.286 60.434 1.00 41.78 89 PRO A O 1
ATOM 701 N N . VAL A 1 90 ? 14.341 26.105 60.816 1.00 42.75 90 VAL A N 1
ATOM 702 C CA . VAL A 1 90 ? 14.645 25.639 59.471 1.00 42.75 90 VAL A CA 1
ATOM 703 C C . VAL A 1 90 ? 13.679 26.384 58.564 1.00 42.75 90 VAL A C 1
ATOM 705 O O . VAL A 1 90 ? 12.463 26.229 58.663 1.00 42.75 90 VAL A O 1
ATOM 708 N N . THR A 1 91 ? 14.233 27.259 57.733 1.00 42.19 91 THR A N 1
ATOM 709 C CA . THR A 1 91 ? 13.548 27.808 56.574 1.00 42.19 91 THR A CA 1
ATOM 710 C C . THR A 1 91 ? 13.289 26.625 55.655 1.00 42.19 91 THR A C 1
ATOM 712 O O . THR A 1 91 ? 14.072 26.302 54.765 1.00 42.19 91 THR A O 1
ATOM 715 N N . GLU A 1 92 ? 12.187 25.930 55.920 1.00 44.09 92 GLU A N 1
ATOM 716 C CA . GLU A 1 92 ? 11.487 25.152 54.921 1.00 44.09 92 GLU A CA 1
ATOM 717 C C . GLU A 1 92 ? 11.017 26.184 53.904 1.00 44.09 92 GLU A C 1
ATOM 719 O O . GLU A 1 92 ? 9.988 26.839 54.062 1.00 44.09 92 GLU A O 1
ATOM 724 N N . ASN A 1 93 ? 11.889 26.452 52.932 1.00 41.12 93 ASN A N 1
ATOM 725 C CA . ASN A 1 93 ? 11.556 27.235 51.763 1.00 41.12 93 ASN A CA 1
ATOM 726 C C . ASN A 1 93 ? 10.314 26.583 51.172 1.00 41.12 93 ASN A C 1
ATOM 728 O O . ASN A 1 93 ? 10.398 25.500 50.585 1.00 41.12 93 ASN A O 1
ATOM 732 N N . GLY A 1 94 ? 9.174 27.233 51.407 1.00 40.78 94 GLY A N 1
ATOM 733 C CA . GLY A 1 94 ? 7.896 26.832 50.870 1.00 40.78 94 GLY A CA 1
ATOM 734 C C . GLY A 1 94 ? 8.080 26.574 49.389 1.00 40.78 94 GLY A C 1
ATOM 735 O O . GLY A 1 94 ? 8.461 27.469 48.631 1.00 40.78 94 GLY A O 1
ATOM 736 N N . HIS A 1 95 ? 7.801 25.341 48.974 1.00 43.16 95 HIS A N 1
ATOM 737 C CA . HIS A 1 95 ? 7.252 25.203 47.642 1.00 43.16 95 HIS A CA 1
ATOM 738 C C . HIS A 1 95 ? 6.028 26.115 47.652 1.00 43.16 95 HIS A C 1
ATOM 740 O O . HIS A 1 95 ? 5.185 25.939 48.538 1.00 43.16 95 HIS A O 1
ATOM 746 N N . PRO A 1 96 ? 5.978 27.145 46.787 1.00 43.94 96 PRO A N 1
ATOM 747 C CA . PRO A 1 96 ? 4.807 27.994 46.719 1.00 43.94 96 PRO A CA 1
ATOM 748 C C . PRO A 1 96 ? 3.630 27.047 46.584 1.00 43.94 96 PRO A C 1
ATOM 750 O O . PRO A 1 96 ? 3.712 26.095 45.798 1.00 43.94 96 PRO A O 1
ATOM 753 N N . GLU A 1 97 ? 2.605 27.257 47.410 1.00 48.22 97 GLU A N 1
ATOM 754 C CA . GLU A 1 97 ? 1.300 26.667 47.185 1.00 48.22 97 GLU A CA 1
ATOM 755 C C . GLU A 1 97 ? 1.037 26.852 45.699 1.00 48.22 97 GLU A C 1
ATOM 757 O O . GLU A 1 97 ? 0.832 27.963 45.209 1.00 48.22 97 GLU A O 1
ATOM 762 N N . THR A 1 98 ? 1.198 25.771 44.942 1.00 46.28 98 THR A N 1
ATOM 763 C CA . THR A 1 98 ? 0.733 25.748 43.576 1.00 46.28 98 THR A CA 1
ATOM 764 C C . THR A 1 98 ? -0.751 25.698 43.820 1.00 46.28 98 THR A C 1
ATOM 766 O O . THR A 1 98 ? -1.297 24.629 44.104 1.00 46.28 98 THR A O 1
ATOM 769 N N . GLU A 1 99 ? -1.357 26.894 43.868 1.00 51.62 99 GLU A N 1
ATOM 770 C CA . GLU A 1 99 ? -2.775 27.102 43.646 1.00 51.62 99 GLU A CA 1
ATOM 771 C C . GLU A 1 99 ? -3.163 26.007 42.678 1.00 51.62 99 GLU A C 1
ATOM 773 O O . GLU A 1 99 ? -2.597 25.894 41.585 1.00 51.62 99 GLU A O 1
ATOM 778 N N . SER A 1 100 ? -3.994 25.094 43.162 1.00 60.03 100 SER A N 1
ATOM 779 C CA . SER A 1 100 ? -4.504 24.008 42.358 1.00 60.03 100 SER A CA 1
ATOM 780 C C . SER A 1 100 ? -5.381 24.710 41.339 1.00 60.03 100 SER A C 1
ATOM 782 O O . SER A 1 100 ? -6.568 24.911 41.586 1.00 60.03 100 SER A O 1
ATOM 784 N N . GLU A 1 101 ? -4.760 25.188 40.253 1.00 61.06 101 GLU A N 1
ATOM 785 C CA . GLU A 1 101 ? -5.441 25.828 39.146 1.00 61.06 101 GLU A CA 1
ATOM 786 C C . GLU A 1 101 ? -6.577 24.868 38.822 1.00 61.06 101 GLU A C 1
ATOM 788 O O . GLU A 1 101 ? -6.309 23.689 38.539 1.00 61.06 101 GLU A O 1
ATOM 793 N N . PRO A 1 102 ? -7.842 25.294 38.981 1.00 63.03 102 PRO A N 1
ATOM 794 C CA . PRO A 1 102 ? -8.961 24.412 38.741 1.00 63.03 102 PRO A CA 1
ATOM 795 C C . PRO A 1 102 ? -8.772 23.901 37.324 1.00 63.03 102 PRO A C 1
ATOM 797 O O . PRO A 1 102 ? -8.755 24.695 36.390 1.00 63.03 102 PRO A O 1
ATOM 800 N N . ARG A 1 103 ? -8.529 22.593 37.170 1.00 66.19 103 ARG A N 1
ATOM 801 C CA . ARG A 1 103 ? -8.304 21.966 35.868 1.00 66.19 103 ARG A CA 1
ATOM 802 C C . ARG A 1 103 ? -9.528 22.276 35.015 1.00 66.19 103 ARG A C 1
ATOM 804 O O . ARG A 1 103 ? -10.552 21.608 35.140 1.00 66.19 103 ARG A O 1
ATOM 811 N N . ILE A 1 104 ? -9.429 23.306 34.177 1.00 60.66 104 ILE A N 1
ATOM 812 C CA . ILE A 1 104 ? -10.474 23.697 33.241 1.00 60.66 104 ILE A CA 1
ATOM 813 C C . ILE A 1 104 ? -10.471 22.613 32.170 1.00 60.66 104 ILE A C 1
ATOM 815 O O . ILE A 1 104 ? -9.706 22.665 31.209 1.00 60.66 104 ILE A O 1
ATOM 819 N N . VAL A 1 105 ? -11.274 21.569 32.382 1.00 66.69 105 VAL A N 1
ATOM 820 C CA . VAL A 1 105 ? -11.559 20.570 31.355 1.00 66.69 105 VAL A CA 1
ATOM 821 C C . VAL A 1 105 ? -12.259 21.331 30.227 1.00 66.69 105 VAL A C 1
ATOM 823 O O . VAL A 1 105 ? -13.307 21.934 30.480 1.00 66.69 105 VAL A O 1
ATOM 826 N N . PRO A 1 106 ? -11.694 21.385 29.007 1.00 66.81 106 PRO A N 1
ATOM 827 C CA . PRO A 1 106 ? -12.371 22.018 27.889 1.00 66.81 106 PRO A CA 1
ATOM 828 C C . PRO A 1 106 ? -13.751 21.372 27.726 1.00 66.81 106 PRO A C 1
ATOM 830 O O . PRO A 1 106 ? -13.836 20.144 27.825 1.00 66.81 106 PRO A O 1
ATOM 833 N N . PRO A 1 107 ? -14.821 22.151 27.483 1.00 66.81 107 PRO A N 1
ATOM 834 C CA . PRO A 1 107 ? -16.146 21.597 27.258 1.00 66.81 107 PRO A CA 1
ATOM 835 C C . PRO A 1 107 ? -16.058 20.518 26.181 1.00 66.81 107 PRO A C 1
ATOM 837 O O . PRO A 1 107 ? -15.546 20.749 25.082 1.00 66.81 107 PRO A O 1
ATOM 840 N N . GLU A 1 108 ? -16.502 19.320 26.545 1.00 61.84 108 GLU A N 1
ATOM 841 C CA . GLU A 1 108 ? -16.457 18.127 25.713 1.00 61.84 108 GLU A CA 1
ATOM 842 C C . GLU A 1 108 ? -17.253 18.422 24.445 1.00 61.84 108 GLU A C 1
ATOM 844 O O . GLU A 1 108 ? -18.483 18.475 24.444 1.00 61.84 108 GLU A O 1
ATOM 849 N N . ARG A 1 109 ? -16.547 18.696 23.345 1.00 53.69 109 ARG A N 1
ATOM 850 C CA . ARG A 1 109 ? -17.190 18.894 22.053 1.00 53.69 109 ARG A CA 1
ATOM 851 C C . ARG A 1 109 ? -17.671 17.525 21.590 1.00 53.69 109 ARG A C 1
ATOM 853 O O . ARG A 1 109 ? -16.941 16.799 20.915 1.00 53.69 109 ARG A O 1
ATOM 860 N N . SER A 1 110 ? -18.891 17.168 21.979 1.00 53.22 110 SER A N 1
ATOM 861 C CA . SER A 1 110 ? -19.614 16.009 21.475 1.00 53.22 110 SER A CA 1
ATOM 862 C C . SER A 1 110 ? -19.884 16.223 19.987 1.00 53.22 110 SER A C 1
ATOM 864 O O . SER A 1 110 ? -20.902 16.758 19.551 1.00 53.22 110 SER A O 1
ATOM 866 N N . LEU A 1 111 ? -18.914 15.840 19.159 1.00 57.88 111 LEU A N 1
ATOM 867 C CA . LEU A 1 111 ? -19.174 15.596 17.752 1.00 57.88 111 LEU A CA 1
ATOM 868 C C . LEU A 1 111 ? -20.143 14.418 17.720 1.00 57.88 111 LEU A C 1
ATOM 870 O O . LEU A 1 111 ? -19.740 13.276 17.931 1.00 57.88 111 LEU A O 1
ATOM 874 N N . ASN A 1 112 ? -21.427 14.726 17.534 1.00 58.31 112 ASN A N 1
ATOM 875 C CA . ASN A 1 112 ? -22.509 13.765 17.369 1.00 58.31 112 ASN A CA 1
ATOM 876 C C . ASN A 1 112 ? -22.234 12.928 16.116 1.00 58.31 112 ASN A C 1
ATOM 878 O O . ASN A 1 112 ? -22.732 13.212 15.026 1.00 58.31 112 ASN A O 1
ATOM 882 N N . PHE A 1 113 ? -21.366 11.930 16.250 1.00 62.66 113 PHE A N 1
ATOM 883 C CA . PHE A 1 113 ? -21.009 11.041 15.166 1.00 62.66 113 PHE A CA 1
ATOM 884 C C . PHE A 1 113 ? -22.179 10.087 14.970 1.00 62.66 113 PHE A C 1
ATOM 886 O O . PHE A 1 113 ? -22.369 9.136 15.730 1.00 62.66 113 PHE A O 1
ATOM 893 N N . SER A 1 114 ? -23.009 10.392 13.975 1.00 73.50 114 SER A N 1
ATOM 894 C CA . SER A 1 114 ? -24.160 9.563 13.648 1.00 73.50 114 SER A CA 1
ATOM 895 C C . SER A 1 114 ? -23.683 8.169 13.252 1.00 73.50 114 SER A C 1
ATOM 897 O O . SER A 1 114 ? -22.845 8.015 12.362 1.00 73.50 114 SER A O 1
ATOM 899 N N . TRP A 1 115 ? -24.246 7.141 13.882 1.00 75.00 115 TRP A N 1
ATOM 900 C CA . TRP A 1 115 ? -24.003 5.735 13.551 1.00 75.00 115 TRP A CA 1
ATOM 901 C C . TRP A 1 115 ? -24.130 5.441 12.050 1.00 75.00 115 TRP A C 1
ATOM 903 O O . TRP A 1 115 ? -23.366 4.657 11.485 1.00 75.00 115 TRP A O 1
ATOM 913 N N . THR A 1 116 ? -25.068 6.132 11.393 1.00 81.56 116 THR A N 1
ATOM 914 C CA . THR A 1 116 ? -25.326 6.023 9.953 1.00 81.56 116 THR A CA 1
ATOM 915 C C . THR A 1 116 ? -24.117 6.414 9.110 1.00 81.56 116 THR A C 1
ATOM 917 O O . THR A 1 116 ? -23.889 5.819 8.060 1.00 81.56 116 THR A O 1
ATOM 920 N N . PHE A 1 117 ? -23.304 7.364 9.577 1.00 86.75 117 PHE A N 1
ATOM 921 C CA . PHE A 1 117 ? -22.085 7.780 8.893 1.00 86.75 117 PHE A CA 1
ATOM 922 C C . PHE A 1 117 ? -20.990 6.709 9.007 1.00 86.75 117 PHE A C 1
ATOM 924 O O . PHE A 1 117 ? -20.363 6.371 8.007 1.00 86.75 117 PHE A O 1
ATOM 931 N N . GLY A 1 118 ? -20.828 6.088 10.182 1.00 87.75 118 GLY A N 1
ATOM 932 C CA . GLY A 1 118 ? -19.902 4.962 10.365 1.00 87.75 118 GLY A CA 1
ATOM 933 C C . GLY A 1 118 ? -20.255 3.758 9.493 1.00 87.75 118 GLY A C 1
ATOM 934 O O . GLY A 1 118 ? -19.396 3.218 8.794 1.00 87.75 118 GLY A O 1
ATOM 935 N N . LEU A 1 119 ? -21.539 3.387 9.471 1.00 90.44 119 LEU A N 1
ATOM 936 C CA . LEU A 1 119 ? -22.043 2.327 8.598 1.00 90.44 119 LEU A CA 1
ATOM 937 C C . LEU A 1 119 ? -21.846 2.679 7.115 1.00 90.44 119 LEU A C 1
ATOM 939 O O . LEU A 1 119 ? -21.399 1.835 6.342 1.00 90.44 119 LEU A O 1
ATOM 943 N N . GLY A 1 120 ? -22.114 3.930 6.729 1.00 92.12 120 GLY A N 1
ATOM 944 C CA . GLY A 1 120 ? -21.893 4.424 5.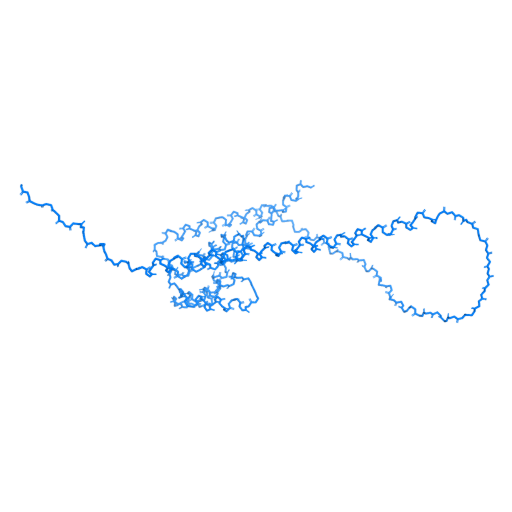370 1.00 92.12 120 GLY A CA 1
ATOM 945 C C . GLY A 1 120 ? -20.440 4.277 4.911 1.00 92.12 120 GLY A C 1
ATOM 946 O O . GLY A 1 120 ? -20.199 3.817 3.797 1.00 92.12 120 GLY A O 1
ATOM 947 N N . ILE A 1 121 ? -19.469 4.581 5.779 1.00 92.75 121 ILE A N 1
ATOM 948 C CA . ILE A 1 121 ? -18.034 4.416 5.491 1.00 92.75 121 ILE A CA 1
ATOM 949 C C . ILE A 1 121 ? -17.670 2.941 5.271 1.00 92.75 121 ILE A C 1
ATOM 951 O O . ILE A 1 121 ? -16.913 2.622 4.355 1.00 92.75 121 ILE A O 1
ATOM 955 N N . ILE A 1 122 ? -18.212 2.030 6.080 1.00 92.06 122 ILE A N 1
ATOM 956 C CA . ILE A 1 122 ? -17.926 0.592 5.954 1.00 92.06 122 ILE A CA 1
ATOM 957 C C . ILE A 1 122 ? -18.536 0.026 4.673 1.00 92.06 122 ILE A C 1
ATOM 959 O O . ILE A 1 122 ? -17.875 -0.716 3.950 1.00 92.06 122 ILE A O 1
ATOM 963 N N . VAL A 1 123 ? -19.772 0.410 4.347 1.00 94.50 123 VAL A N 1
ATOM 964 C CA . VAL A 1 123 ? -20.407 0.027 3.080 1.00 94.50 123 VAL A CA 1
ATOM 965 C C . VAL A 1 123 ? -19.611 0.578 1.896 1.00 94.50 123 VAL A C 1
ATOM 967 O O . VAL A 1 123 ? -19.336 -0.157 0.951 1.00 94.50 123 VAL A O 1
ATOM 970 N N . PHE A 1 124 ? -19.165 1.835 1.965 1.00 94.38 124 PHE A N 1
ATOM 971 C CA . PHE A 1 124 ? -18.301 2.439 0.951 1.00 94.38 124 PHE A CA 1
ATOM 972 C C . PHE A 1 124 ? -16.984 1.671 0.770 1.00 94.38 124 PHE A C 1
ATOM 974 O O . PHE A 1 124 ? -16.569 1.417 -0.364 1.00 94.38 124 PHE A O 1
ATOM 981 N N . PHE A 1 125 ? -16.347 1.261 1.867 1.00 94.50 125 PHE A N 1
ATOM 982 C CA . PHE A 1 125 ? -15.156 0.418 1.834 1.00 94.50 125 PHE A CA 1
ATOM 983 C C . PHE A 1 125 ? -15.421 -0.911 1.120 1.00 94.50 125 PHE A C 1
ATOM 985 O O . PHE A 1 125 ? -14.693 -1.251 0.190 1.00 94.50 125 PHE A O 1
ATOM 992 N N . LEU A 1 126 ? -16.482 -1.631 1.498 1.00 95.00 126 LEU A N 1
ATOM 993 C CA . LEU A 1 126 ? -16.823 -2.918 0.888 1.00 95.00 126 LEU A CA 1
ATOM 994 C C . LEU A 1 126 ? -17.128 -2.779 -0.607 1.00 95.00 126 LEU A C 1
ATOM 996 O O . LEU A 1 126 ? -16.638 -3.578 -1.402 1.00 95.00 126 LEU A O 1
ATOM 1000 N N . ILE A 1 127 ? -17.875 -1.746 -1.005 1.00 96.12 127 ILE A N 1
ATOM 1001 C CA . ILE A 1 127 ? -18.150 -1.457 -2.418 1.00 96.12 127 ILE A CA 1
ATOM 1002 C C . ILE A 1 127 ? -16.841 -1.189 -3.163 1.00 96.12 127 ILE A C 1
ATOM 1004 O O . ILE A 1 127 ? -16.591 -1.801 -4.199 1.00 96.12 127 ILE A O 1
ATOM 1008 N N . THR A 1 128 ? -15.984 -0.319 -2.628 1.00 95.38 128 THR A N 1
ATOM 1009 C CA . THR A 1 128 ? -14.697 0.023 -3.252 1.00 95.38 128 THR A CA 1
ATOM 1010 C C . THR A 1 128 ? -13.802 -1.207 -3.387 1.00 95.38 128 THR A C 1
ATOM 1012 O O . THR A 1 128 ? -13.218 -1.428 -4.447 1.00 95.38 128 THR A O 1
ATOM 1015 N N . PHE A 1 129 ? -13.736 -2.048 -2.354 1.00 94.88 129 PHE A N 1
ATOM 1016 C CA . PHE A 1 129 ? -12.972 -3.291 -2.370 1.00 94.88 129 PHE A CA 1
ATOM 1017 C C . PHE A 1 129 ? -13.483 -4.267 -3.431 1.00 94.88 129 PHE A C 1
ATOM 1019 O O . PHE A 1 129 ? -12.694 -4.747 -4.245 1.00 94.88 129 PHE A O 1
ATOM 1026 N N . VAL A 1 130 ? -14.795 -4.522 -3.474 1.00 95.25 130 VAL A N 1
ATOM 1027 C CA . VAL A 1 130 ? -15.400 -5.418 -4.471 1.00 95.25 130 VAL A CA 1
ATOM 1028 C C . VAL A 1 130 ? -15.153 -4.892 -5.881 1.00 95.25 130 VAL A C 1
ATOM 1030 O O . VAL A 1 130 ? -14.694 -5.646 -6.736 1.00 95.25 130 VAL A O 1
ATOM 1033 N N . VAL A 1 131 ? -15.383 -3.600 -6.125 1.00 94.88 131 VAL A N 1
ATOM 1034 C CA . VAL A 1 131 ? -15.157 -2.982 -7.438 1.00 94.88 131 VAL A CA 1
ATOM 1035 C C . VAL A 1 131 ? -13.695 -3.117 -7.862 1.00 94.88 131 VAL A C 1
ATOM 1037 O O . VAL A 1 131 ? -13.433 -3.559 -8.979 1.00 94.88 131 VAL A O 1
ATOM 1040 N N . LEU A 1 132 ? -12.735 -2.805 -6.984 1.00 94.25 132 LEU A N 1
ATOM 1041 C CA . LEU A 1 132 ? -11.310 -2.927 -7.304 1.00 94.25 132 LEU A CA 1
ATOM 1042 C C . LEU A 1 132 ? -10.888 -4.379 -7.555 1.00 94.25 132 LEU A C 1
ATOM 1044 O O . LEU A 1 132 ? -10.110 -4.625 -8.476 1.00 94.25 132 LEU A O 1
ATOM 1048 N N . MET A 1 133 ? -11.405 -5.343 -6.789 1.00 94.06 133 MET A N 1
ATOM 1049 C CA . MET A 1 133 ? -11.080 -6.762 -6.978 1.00 94.06 133 MET A CA 1
ATOM 1050 C C . MET A 1 133 ? -11.675 -7.339 -8.259 1.00 94.06 133 MET A C 1
ATOM 1052 O O . MET A 1 133 ? -10.985 -8.054 -8.986 1.00 94.06 133 MET A O 1
ATOM 1056 N N . VAL A 1 134 ? -12.919 -6.985 -8.580 1.00 93.81 134 VAL A N 1
ATOM 1057 C CA . VAL A 1 134 ? -13.551 -7.373 -9.845 1.00 93.81 134 VAL A CA 1
ATOM 1058 C C . VAL A 1 134 ? -12.795 -6.748 -11.015 1.00 93.81 134 VAL A C 1
ATOM 1060 O O . VAL A 1 134 ? -12.439 -7.449 -11.959 1.00 93.81 134 VAL A O 1
ATOM 1063 N N . LEU A 1 135 ? -12.466 -5.458 -10.940 1.00 92.38 135 LEU A N 1
ATOM 1064 C 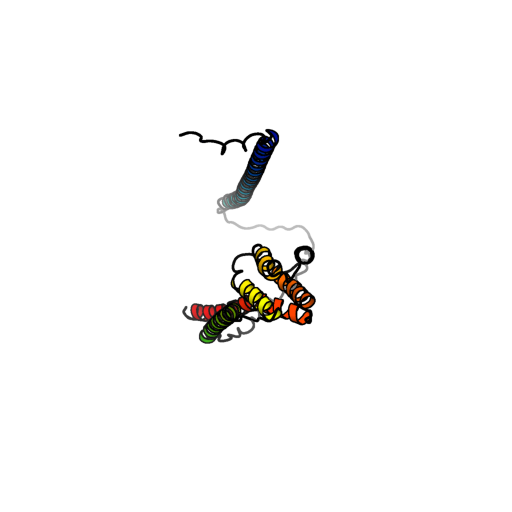CA . LEU A 1 135 ? -11.749 -4.764 -12.008 1.00 92.38 135 LEU A CA 1
ATOM 1065 C C . LEU A 1 135 ? -10.334 -5.334 -12.216 1.00 92.38 135 LEU A C 1
ATOM 1067 O O . LEU A 1 135 ? -9.893 -5.494 -13.352 1.00 92.38 135 LEU A O 1
ATOM 1071 N N . ARG A 1 136 ? -9.651 -5.727 -11.133 1.00 89.12 136 ARG A N 1
ATOM 1072 C CA . ARG A 1 136 ? -8.363 -6.438 -11.182 1.00 89.12 136 ARG A CA 1
ATOM 1073 C C . ARG A 1 136 ? -8.461 -7.796 -11.888 1.00 89.12 136 ARG A C 1
ATOM 1075 O O . ARG A 1 136 ? -7.511 -8.172 -12.571 1.00 89.12 136 ARG A O 1
ATOM 1082 N N . GLY A 1 137 ? -9.564 -8.529 -11.711 1.00 88.19 137 GLY A N 1
ATOM 1083 C CA . GLY A 1 137 ? -9.757 -9.871 -12.275 1.00 88.19 137 GLY A CA 1
ATOM 1084 C C . GLY A 1 137 ? -10.332 -9.905 -13.695 1.00 88.19 137 GLY A C 1
ATOM 1085 O O . GLY A 1 137 ? -10.039 -10.833 -14.441 1.00 88.19 137 GLY A O 1
ATOM 1086 N N . VAL A 1 138 ? -11.141 -8.911 -14.076 1.00 89.69 138 VAL A N 1
ATOM 1087 C CA . VAL A 1 138 ? -11.908 -8.921 -15.338 1.00 89.69 138 VAL A CA 1
ATOM 1088 C C . VAL A 1 138 ? -11.198 -8.181 -16.478 1.00 89.69 138 VAL A C 1
ATOM 1090 O O . VAL A 1 138 ? -11.468 -8.468 -17.642 1.00 89.69 138 VAL A O 1
ATOM 1093 N N . LEU A 1 139 ? -10.285 -7.244 -16.193 1.00 85.81 139 LEU A N 1
ATOM 1094 C CA . LEU A 1 139 ? -9.608 -6.473 -17.242 1.00 85.81 139 LEU A CA 1
ATOM 1095 C C . LEU A 1 139 ? -8.480 -7.274 -17.932 1.00 85.81 139 LEU A C 1
ATOM 1097 O O . LEU A 1 139 ? -7.491 -7.606 -17.275 1.00 85.81 139 LEU A O 1
ATOM 1101 N N . PRO A 1 140 ? -8.557 -7.512 -19.260 1.00 71.56 140 PRO A N 1
ATOM 1102 C CA . PRO A 1 140 ? -7.530 -8.250 -20.002 1.00 71.56 140 PRO A CA 1
ATOM 1103 C C . PRO A 1 140 ? -6.272 -7.416 -20.301 1.00 71.56 140 PRO A C 1
ATOM 1105 O O . PRO A 1 140 ? -5.181 -7.969 -20.397 1.00 71.56 140 PRO A O 1
ATOM 1108 N N . VAL A 1 141 ? -6.398 -6.087 -20.416 1.00 72.75 141 VAL A N 1
ATOM 1109 C CA . VAL A 1 141 ? -5.272 -5.155 -20.590 1.00 72.75 141 VAL A CA 1
ATOM 1110 C C . VAL A 1 141 ? -5.305 -4.160 -19.439 1.00 72.75 141 VAL A C 1
ATOM 1112 O O . VAL A 1 141 ? -6.197 -3.316 -19.359 1.00 72.75 141 VAL A O 1
ATOM 1115 N N . LYS A 1 142 ? -4.349 -4.281 -18.520 1.00 81.81 142 LYS A N 1
ATOM 1116 C CA . LYS A 1 142 ? -4.276 -3.479 -17.296 1.00 81.81 142 LYS A CA 1
ATOM 1117 C C . LYS A 1 142 ? -3.035 -2.600 -17.309 1.00 81.81 142 LYS A C 1
ATOM 1119 O O . LYS A 1 142 ? -1.942 -3.059 -17.625 1.00 81.81 142 LYS A O 1
ATOM 1124 N N . SER A 1 143 ? -3.212 -1.330 -16.947 1.00 90.19 143 SER A N 1
ATOM 1125 C CA . SER A 1 143 ? -2.079 -0.441 -16.687 1.00 90.19 143 SER A CA 1
ATOM 1126 C C . SER A 1 143 ? -1.249 -1.008 -15.532 1.00 90.19 143 SER A C 1
ATOM 1128 O O . SER A 1 143 ? -1.806 -1.503 -14.543 1.00 90.19 143 SER A O 1
ATOM 1130 N N . LEU A 1 144 ? 0.078 -0.925 -15.646 1.00 92.12 144 LEU A N 1
ATOM 1131 C CA . LEU A 1 144 ? 1.014 -1.365 -14.610 1.00 92.12 144 LEU A CA 1
ATOM 1132 C C . LEU A 1 144 ? 0.661 -0.741 -13.252 1.00 92.12 144 LEU A C 1
ATOM 1134 O O . LEU A 1 144 ? 0.513 -1.443 -12.254 1.00 92.12 144 LEU A O 1
ATOM 1138 N N . LEU A 1 145 ? 0.435 0.576 -13.240 1.00 92.38 145 LEU A N 1
ATOM 1139 C CA . LEU A 1 145 ? 0.134 1.335 -12.026 1.00 92.38 145 LEU A CA 1
ATOM 1140 C C . LEU A 1 145 ? -1.201 0.935 -11.393 1.00 92.38 145 LEU A C 1
ATOM 1142 O O . LEU A 1 145 ? -1.311 0.904 -10.171 1.00 92.38 145 LEU A O 1
ATOM 1146 N N . PHE A 1 146 ? -2.201 0.597 -12.210 1.00 94.19 146 PHE A N 1
ATOM 1147 C CA . PHE A 1 146 ? -3.479 0.098 -11.705 1.00 94.19 146 PHE A CA 1
ATOM 1148 C C . PHE A 1 146 ? -3.310 -1.270 -11.035 1.00 94.19 146 PHE A C 1
ATOM 1150 O O . PHE A 1 146 ? -3.813 -1.483 -9.935 1.00 94.19 146 PHE A O 1
ATOM 1157 N N . SER A 1 147 ? -2.565 -2.175 -11.673 1.00 93.75 147 SER A N 1
ATOM 1158 C CA . SER A 1 147 ? -2.292 -3.514 -11.135 1.00 93.75 147 SER A CA 1
ATOM 1159 C C . SER A 1 147 ? -1.540 -3.431 -9.811 1.00 93.75 147 SER A C 1
ATOM 1161 O O . SER A 1 147 ? -1.912 -4.087 -8.839 1.00 93.75 147 SER A O 1
ATOM 1163 N N . PHE A 1 148 ? -0.532 -2.561 -9.756 1.00 95.31 148 PHE A N 1
ATOM 1164 C CA . PHE A 1 148 ? 0.213 -2.269 -8.542 1.00 95.31 148 PHE A CA 1
ATOM 1165 C C . PHE A 1 148 ? -0.683 -1.693 -7.443 1.00 95.31 148 PHE A C 1
ATOM 1167 O O . PHE A 1 148 ? -0.706 -2.224 -6.334 1.00 95.31 148 PHE A O 1
ATOM 1174 N N . PHE A 1 149 ? -1.477 -0.665 -7.751 1.00 96.25 149 PHE A N 1
ATOM 1175 C CA . PHE A 1 149 ? -2.410 -0.072 -6.794 1.00 96.25 149 PHE A CA 1
ATOM 1176 C C . PHE A 1 149 ? -3.405 -1.103 -6.249 1.00 96.25 149 PHE A C 1
ATOM 1178 O O . PHE A 1 149 ? -3.601 -1.176 -5.040 1.00 96.25 149 PHE A O 1
ATOM 1185 N N . ALA A 1 150 ? -3.992 -1.936 -7.110 1.00 94.94 150 ALA A N 1
ATOM 1186 C CA . ALA A 1 150 ? -4.939 -2.968 -6.698 1.00 94.94 150 ALA A CA 1
ATOM 1187 C C . ALA A 1 150 ? -4.283 -4.030 -5.797 1.00 94.94 150 ALA A C 1
ATOM 1189 O O . ALA A 1 150 ? -4.896 -4.465 -4.822 1.00 94.94 150 ALA A O 1
ATOM 1190 N N . ASN A 1 151 ? -3.032 -4.410 -6.079 1.00 94.06 151 ASN A N 1
ATOM 1191 C CA . ASN A 1 151 ? -2.256 -5.306 -5.222 1.00 94.06 151 ASN A CA 1
ATOM 1192 C C . ASN A 1 151 ? -1.962 -4.665 -3.853 1.00 94.06 151 ASN A C 1
ATOM 1194 O O . ASN A 1 151 ? -2.111 -5.331 -2.832 1.00 94.06 151 ASN A O 1
ATOM 1198 N N . MET A 1 152 ? -1.598 -3.377 -3.808 1.00 95.19 152 MET A N 1
ATOM 1199 C CA . MET A 1 152 ? -1.369 -2.652 -2.549 1.00 95.19 152 MET A CA 1
ATOM 1200 C C . MET A 1 152 ? -2.664 -2.444 -1.756 1.00 95.19 152 MET A C 1
ATOM 1202 O O . MET A 1 152 ? -2.652 -2.573 -0.536 1.00 95.19 152 MET A O 1
ATOM 1206 N N . TYR A 1 153 ? -3.783 -2.184 -2.435 1.00 94.44 153 TYR A N 1
ATOM 1207 C CA . TYR A 1 153 ? -5.103 -2.079 -1.815 1.00 94.44 153 TYR A CA 1
ATOM 1208 C C . TYR A 1 153 ? -5.532 -3.406 -1.193 1.00 94.44 153 TYR A C 1
ATOM 1210 O O . TYR A 1 153 ? -5.944 -3.442 -0.036 1.00 94.44 153 TYR A O 1
ATOM 1218 N N . LEU A 1 154 ? -5.359 -4.518 -1.916 1.00 92.44 154 LEU A N 1
ATOM 1219 C CA . LEU A 1 154 ? -5.600 -5.849 -1.364 1.00 92.44 154 LEU A CA 1
ATOM 1220 C C . LEU A 1 154 ? -4.665 -6.134 -0.185 1.00 92.44 154 LEU A C 1
ATOM 1222 O O . LEU A 1 154 ? -5.119 -6.606 0.855 1.00 92.44 154 LEU A O 1
ATOM 1226 N N . ALA A 1 155 ? -3.376 -5.822 -0.316 1.00 91.50 155 ALA A N 1
ATOM 1227 C CA . ALA A 1 155 ? -2.424 -5.962 0.776 1.00 91.50 155 ALA A CA 1
ATOM 1228 C C . ALA A 1 155 ? -2.935 -5.212 2.019 1.00 91.50 155 ALA A C 1
ATOM 1230 O O . ALA A 1 155 ? -3.169 -5.833 3.052 1.00 91.50 155 ALA A O 1
ATOM 1231 N N . GLY A 1 156 ? -3.251 -3.921 1.894 1.00 90.06 156 GLY A N 1
ATOM 1232 C CA . GLY A 1 156 ? -3.794 -3.103 2.982 1.00 90.06 156 GLY A CA 1
ATOM 1233 C C . GLY A 1 156 ? -5.077 -3.659 3.611 1.00 90.06 156 GLY A C 1
ATOM 1234 O O . GLY A 1 156 ? -5.295 -3.468 4.804 1.00 90.06 156 GLY A O 1
ATOM 1235 N N . THR A 1 157 ? -5.906 -4.386 2.851 1.00 90.25 157 THR A N 1
ATOM 1236 C CA . THR A 1 157 ? -7.103 -5.067 3.383 1.00 90.25 157 THR A CA 1
ATOM 1237 C C . THR A 1 157 ? -6.844 -6.393 4.086 1.00 90.25 157 THR A C 1
ATOM 1239 O O . THR A 1 157 ? -7.673 -6.799 4.887 1.00 90.25 157 THR A O 1
ATOM 1242 N N . ILE A 1 158 ? -5.767 -7.118 3.782 1.00 87.25 158 ILE A N 1
ATOM 1243 C CA . ILE A 1 158 ? -5.558 -8.470 4.332 1.00 87.25 158 ILE A CA 1
ATOM 1244 C C . ILE A 1 158 ? -4.641 -8.451 5.557 1.00 87.25 158 ILE A C 1
ATOM 1246 O O . ILE A 1 158 ? -4.706 -9.361 6.378 1.00 87.25 158 ILE A O 1
ATOM 1250 N N . ILE A 1 159 ? -3.813 -7.417 5.737 1.00 80.69 159 ILE A N 1
ATOM 1251 C CA . ILE A 1 159 ? -2.758 -7.401 6.769 1.00 80.69 159 ILE A CA 1
ATOM 1252 C C . ILE A 1 159 ? -3.297 -7.103 8.193 1.00 80.69 159 ILE A C 1
ATOM 1254 O O . ILE A 1 159 ? -2.648 -6.473 9.027 1.00 80.69 159 ILE A O 1
ATOM 1258 N N . PHE A 1 160 ? -4.481 -7.606 8.532 1.00 64.50 160 PHE A N 1
ATOM 1259 C CA . PHE A 1 160 ? -4.992 -7.599 9.897 1.00 64.50 160 PHE A CA 1
ATOM 1260 C C . PHE A 1 160 ? -4.290 -8.698 10.717 1.00 64.50 160 PHE A C 1
ATOM 1262 O O . PHE A 1 160 ? -4.645 -9.867 10.612 1.00 64.50 160 PHE A O 1
ATOM 1269 N N . GLY A 1 161 ? -3.284 -8.342 11.533 1.00 53.69 161 GLY A N 1
ATOM 1270 C CA . GLY A 1 161 ? -2.758 -9.263 12.560 1.00 53.69 161 GLY A CA 1
ATOM 1271 C C . GLY A 1 161 ? -1.246 -9.317 12.819 1.00 53.69 161 GLY A C 1
ATOM 1272 O O . GLY A 1 161 ? -0.835 -10.117 13.652 1.00 53.69 161 GLY A O 1
ATOM 1273 N N . GLY A 1 162 ? -0.400 -8.496 12.183 1.00 55.59 162 GLY A N 1
ATOM 1274 C CA . GLY A 1 162 ? 1.011 -8.379 12.594 1.00 55.59 162 GLY A CA 1
ATOM 1275 C C . GLY A 1 162 ? 1.985 -7.920 11.506 1.00 55.59 162 GLY A C 1
ATOM 1276 O O . GLY A 1 162 ? 1.849 -8.258 10.336 1.00 55.59 162 GLY A O 1
ATOM 1277 N N . GLY A 1 163 ? 3.013 -7.166 11.910 1.00 59.28 163 GLY A N 1
ATOM 1278 C CA . GLY A 1 163 ? 4.053 -6.605 11.035 1.00 59.28 163 GLY A CA 1
ATOM 1279 C C . GLY A 1 163 ? 4.963 -7.568 10.233 1.00 59.28 163 GLY A C 1
ATOM 1280 O O . GLY A 1 163 ? 5.536 -7.081 9.258 1.00 59.28 163 GLY A O 1
ATOM 1281 N N . PRO A 1 164 ? 5.133 -8.875 10.556 1.00 60.47 164 PRO A N 1
ATOM 1282 C CA . PRO A 1 164 ? 6.048 -9.756 9.804 1.00 60.47 164 PRO A CA 1
ATOM 1283 C C . PRO A 1 164 ? 5.512 -10.300 8.468 1.00 60.47 164 PRO A C 1
ATOM 1285 O O . PRO A 1 164 ? 6.298 -10.630 7.583 1.00 60.47 164 PRO A O 1
ATOM 1288 N N . VAL A 1 165 ? 4.191 -10.405 8.293 1.00 75.12 165 VAL A N 1
ATOM 1289 C CA . VAL A 1 165 ? 3.579 -11.082 7.123 1.00 75.12 165 VAL A CA 1
ATOM 1290 C C . VAL A 1 165 ? 3.478 -10.201 5.878 1.00 75.12 165 VAL A C 1
ATOM 1292 O O . VAL A 1 165 ? 3.205 -10.691 4.784 1.00 75.12 165 VAL A O 1
ATOM 1295 N N . VAL A 1 166 ? 3.742 -8.903 6.018 1.00 84.44 166 VAL A N 1
ATOM 1296 C CA . VAL A 1 166 ? 3.629 -7.951 4.910 1.00 84.44 166 VAL A CA 1
ATOM 1297 C C . VAL A 1 166 ? 4.723 -8.139 3.863 1.00 84.44 166 VAL A C 1
ATOM 1299 O O . VAL A 1 166 ? 4.446 -8.089 2.672 1.00 84.44 166 VAL A O 1
ATOM 1302 N N . ILE A 1 167 ? 5.964 -8.404 4.274 1.00 89.69 167 ILE A N 1
ATOM 1303 C CA . ILE A 1 167 ? 7.101 -8.448 3.346 1.00 89.69 167 ILE A CA 1
ATOM 1304 C C . ILE A 1 167 ? 6.992 -9.605 2.338 1.00 89.69 167 ILE A C 1
ATOM 1306 O O . ILE A 1 167 ? 7.165 -9.341 1.145 1.00 89.69 167 ILE A O 1
ATOM 1310 N N . PRO A 1 168 ? 6.656 -10.850 2.741 1.00 89.38 168 PRO A N 1
ATOM 1311 C CA . PRO A 1 168 ? 6.423 -11.930 1.781 1.00 89.38 168 PRO A CA 1
ATOM 1312 C C . PRO A 1 168 ? 5.309 -11.603 0.782 1.00 89.38 168 PRO A C 1
ATOM 1314 O O . PRO A 1 168 ? 5.451 -11.858 -0.410 1.00 89.38 168 PRO A O 1
ATOM 1317 N N . LEU A 1 169 ? 4.231 -10.977 1.255 1.00 90.75 169 LEU A N 1
ATOM 1318 C CA . LEU A 1 169 ? 3.081 -10.621 0.430 1.00 90.75 169 LEU A CA 1
ATOM 1319 C C . LEU A 1 169 ? 3.415 -9.505 -0.573 1.00 90.75 169 LEU A C 1
ATOM 1321 O O . LEU A 1 169 ? 3.079 -9.612 -1.749 1.00 90.75 169 LEU A O 1
ATOM 1325 N N . LEU A 1 170 ? 4.144 -8.467 -0.150 1.00 92.12 170 LEU A N 1
ATOM 1326 C CA . LEU A 1 170 ? 4.634 -7.427 -1.060 1.00 92.12 170 LEU A CA 1
ATOM 1327 C C . LEU A 1 170 ? 5.585 -8.013 -2.104 1.00 92.12 170 LEU A C 1
ATOM 1329 O O . LEU A 1 170 ? 5.491 -7.639 -3.268 1.00 92.12 170 LEU A O 1
ATOM 1333 N N . ARG A 1 171 ? 6.465 -8.944 -1.710 1.00 94.12 171 ARG A N 1
ATOM 1334 C CA . ARG A 1 171 ? 7.369 -9.632 -2.640 1.00 94.12 171 ARG A CA 1
ATOM 1335 C C . ARG A 1 171 ? 6.590 -10.368 -3.722 1.00 94.12 171 ARG A C 1
ATOM 1337 O O . ARG A 1 171 ? 6.917 -10.211 -4.893 1.00 94.12 171 ARG A O 1
ATOM 1344 N N . GLU A 1 172 ? 5.560 -11.117 -3.344 1.00 93.31 172 GLU A N 1
ATOM 1345 C CA . GLU A 1 172 ? 4.692 -11.804 -4.301 1.00 93.31 172 GLU A CA 1
ATOM 1346 C C . GLU A 1 172 ? 4.054 -10.809 -5.281 1.00 93.31 172 GLU A C 1
ATOM 1348 O O . GLU A 1 172 ? 4.063 -11.008 -6.488 1.00 93.31 172 GLU A O 1
ATOM 1353 N N . TYR A 1 173 ? 3.589 -9.665 -4.785 1.00 92.69 173 TYR A N 1
ATOM 1354 C CA . TYR A 1 173 ? 2.853 -8.696 -5.597 1.00 92.69 173 TYR A CA 1
ATOM 1355 C C . TYR A 1 173 ? 3.680 -7.799 -6.508 1.00 92.69 173 TYR A C 1
ATOM 1357 O O . TYR A 1 173 ? 3.082 -7.104 -7.330 1.00 92.69 173 TYR A O 1
ATOM 1365 N N . VAL A 1 174 ? 5.007 -7.769 -6.364 1.00 95.19 174 VAL A N 1
ATOM 1366 C CA . VAL A 1 174 ? 5.872 -6.942 -7.224 1.00 95.19 174 VAL A CA 1
ATOM 1367 C C . VAL A 1 174 ? 7.020 -7.712 -7.863 1.00 95.19 174 VAL A C 1
ATOM 1369 O O . VAL A 1 174 ? 7.400 -7.405 -8.990 1.00 95.19 174 VAL A O 1
ATOM 1372 N N . VAL A 1 175 ? 7.588 -8.700 -7.167 1.00 95.56 175 VAL A N 1
ATOM 1373 C CA . VAL A 1 175 ? 8.745 -9.462 -7.654 1.00 95.56 175 VAL A CA 1
ATOM 1374 C C . VAL A 1 175 ? 8.291 -10.647 -8.494 1.00 95.56 175 VAL A C 1
ATOM 1376 O O . VAL A 1 175 ? 8.867 -10.868 -9.555 1.00 95.56 175 VAL A O 1
ATOM 1379 N N . ALA A 1 176 ? 7.254 -11.384 -8.073 1.00 92.69 176 ALA A N 1
ATOM 1380 C CA . ALA A 1 176 ? 6.724 -12.491 -8.879 1.00 92.69 176 ALA A CA 1
ATOM 1381 C C . ALA A 1 176 ? 6.090 -11.985 -10.189 1.00 92.69 176 ALA A C 1
ATOM 1383 O O . ALA A 1 176 ? 6.220 -12.623 -11.228 1.00 92.69 176 ALA A O 1
ATOM 1384 N N . GLU A 1 177 ? 5.503 -10.785 -10.154 1.00 90.62 177 GLU A N 1
ATOM 1385 C CA . GLU A 1 177 ? 5.006 -10.057 -11.333 1.00 90.62 177 GLU A CA 1
ATOM 1386 C C . GLU A 1 177 ? 6.133 -9.478 -12.219 1.00 90.62 177 GLU A C 1
ATOM 1388 O O . GLU A 1 177 ? 5.878 -8.968 -13.310 1.00 90.62 177 GLU A O 1
ATOM 1393 N N . GLY A 1 178 ? 7.391 -9.526 -11.765 1.00 92.19 178 GLY A N 1
ATOM 1394 C CA . GLY A 1 178 ? 8.559 -9.054 -12.515 1.00 92.19 178 GLY A CA 1
ATOM 1395 C C . GLY A 1 178 ? 8.726 -7.531 -12.580 1.00 92.19 178 GLY A C 1
ATOM 1396 O O . GLY A 1 178 ? 9.575 -7.047 -13.325 1.00 92.19 178 GLY A O 1
ATOM 1397 N N . TRP A 1 179 ? 7.953 -6.758 -11.813 1.00 94.62 179 TRP A N 1
ATOM 1398 C CA . TRP A 1 179 ? 8.019 -5.290 -11.819 1.00 94.62 179 TRP A CA 1
ATOM 1399 C C . TRP A 1 179 ? 9.222 -4.743 -11.055 1.00 94.62 179 TRP A C 1
ATOM 1401 O O . TRP A 1 179 ? 9.724 -3.664 -11.364 1.00 94.62 179 TRP A O 1
ATOM 1411 N N . VAL A 1 180 ? 9.677 -5.479 -10.043 1.00 96.44 180 VAL A N 1
ATOM 1412 C CA . VAL A 1 180 ? 10.824 -5.136 -9.200 1.00 96.44 180 VAL A CA 1
ATOM 1413 C C . VAL A 1 180 ? 11.761 -6.334 -9.134 1.00 96.44 180 VAL A C 1
ATOM 1415 O O . VAL A 1 180 ? 11.321 -7.462 -8.913 1.00 96.44 180 VAL A O 1
ATOM 1418 N N . SER A 1 181 ? 13.066 -6.106 -9.295 1.00 96.75 181 SER A N 1
ATOM 1419 C CA . SER A 1 181 ? 14.039 -7.193 -9.200 1.00 96.75 181 SER A CA 1
ATOM 1420 C C . SER A 1 181 ? 14.156 -7.710 -7.753 1.00 96.75 181 SER A C 1
ATOM 1422 O O . SER A 1 181 ? 14.047 -6.925 -6.803 1.00 96.75 181 SER A O 1
ATOM 1424 N N . PRO A 1 182 ? 14.446 -9.009 -7.533 1.00 96.38 182 PRO A N 1
ATOM 1425 C CA . PRO A 1 182 ? 14.687 -9.531 -6.187 1.00 96.38 182 PRO A CA 1
ATOM 1426 C C . PRO A 1 182 ? 15.817 -8.793 -5.457 1.00 96.38 182 PRO A C 1
ATOM 1428 O O . PRO A 1 182 ? 15.770 -8.634 -4.240 1.00 96.38 182 PRO A O 1
ATOM 1431 N N . ARG A 1 183 ? 16.827 -8.330 -6.204 1.00 96.56 183 ARG A N 1
ATOM 1432 C CA . ARG A 1 183 ? 17.957 -7.568 -5.670 1.00 96.56 183 ARG A CA 1
ATOM 1433 C C . ARG A 1 183 ? 17.503 -6.217 -5.125 1.00 96.56 183 ARG A C 1
ATOM 1435 O O . ARG A 1 183 ? 17.810 -5.907 -3.978 1.00 96.56 183 ARG A O 1
ATOM 1442 N N . ASP A 1 184 ? 16.765 -5.442 -5.916 1.00 96.50 184 ASP A N 1
ATOM 1443 C CA . ASP A 1 184 ? 16.317 -4.105 -5.510 1.00 96.50 184 ASP A CA 1
ATOM 1444 C C . ASP A 1 184 ? 15.309 -4.184 -4.365 1.00 96.50 184 ASP A C 1
ATOM 1446 O O . ASP A 1 184 ? 15.353 -3.377 -3.441 1.00 96.50 184 ASP A O 1
ATOM 1450 N N . PHE A 1 185 ? 14.464 -5.217 -4.363 1.00 96.56 185 PHE A N 1
ATOM 1451 C CA . PHE A 1 185 ? 13.580 -5.508 -3.240 1.00 96.56 185 PHE A CA 1
ATOM 1452 C C . PHE A 1 185 ? 14.365 -5.701 -1.934 1.00 96.56 185 PHE A C 1
ATOM 1454 O O . PHE A 1 185 ? 14.029 -5.098 -0.919 1.00 96.56 185 PHE A O 1
ATOM 1461 N N . LEU A 1 186 ? 15.427 -6.515 -1.945 1.00 95.75 186 LEU A N 1
ATOM 1462 C CA . LEU A 1 186 ? 16.246 -6.761 -0.752 1.00 95.75 186 LEU A CA 1
ATOM 1463 C C . LEU A 1 186 ? 17.041 -5.523 -0.319 1.00 95.75 186 LEU A C 1
ATOM 1465 O O . LEU A 1 186 ? 17.145 -5.265 0.878 1.00 95.75 186 LEU A O 1
ATOM 1469 N N . ILE A 1 187 ? 17.562 -4.739 -1.269 1.00 95.31 187 ILE A N 1
ATOM 1470 C CA . ILE A 1 187 ? 18.233 -3.463 -0.975 1.00 95.31 187 ILE A CA 1
ATOM 1471 C C . ILE A 1 187 ? 17.248 -2.497 -0.313 1.00 95.31 187 ILE A C 1
ATOM 1473 O O . ILE A 1 187 ? 17.540 -1.952 0.748 1.00 95.31 187 ILE A O 1
ATOM 1477 N N . GLY A 1 188 ? 16.061 -2.325 -0.893 1.00 93.69 188 GLY A N 1
ATOM 1478 C CA . GLY A 1 188 ? 15.015 -1.482 -0.329 1.00 93.69 188 GLY A CA 1
ATOM 1479 C C . GLY A 1 188 ? 14.551 -1.953 1.048 1.00 93.69 188 GLY A C 1
ATOM 1480 O O . GLY A 1 188 ? 14.305 -1.126 1.921 1.00 93.69 188 GLY A O 1
ATOM 1481 N N . LEU A 1 189 ? 14.483 -3.267 1.272 1.00 93.44 189 LEU A N 1
ATOM 1482 C CA . LEU A 1 189 ? 14.160 -3.834 2.579 1.00 93.44 189 LEU A CA 1
ATO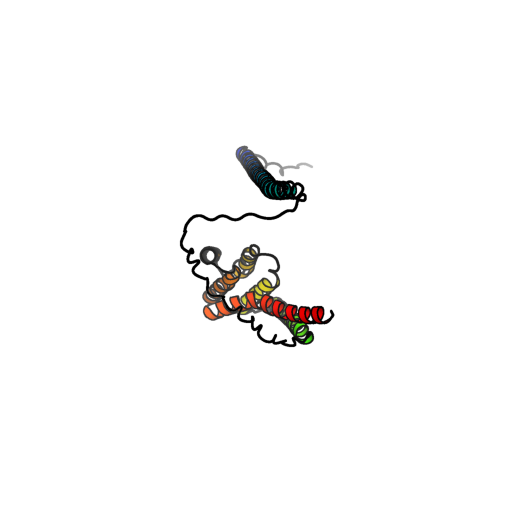M 1483 C C . LEU A 1 189 ? 15.245 -3.512 3.614 1.00 93.44 189 LEU A C 1
ATOM 1485 O O . LEU A 1 189 ? 14.917 -3.111 4.725 1.00 93.44 189 LEU A O 1
ATOM 1489 N N . ALA A 1 190 ? 16.526 -3.638 3.258 1.00 93.06 190 ALA A N 1
ATOM 1490 C CA . ALA A 1 190 ? 17.630 -3.268 4.144 1.00 93.06 190 ALA A CA 1
ATOM 1491 C C . ALA A 1 190 ? 17.597 -1.770 4.496 1.00 93.06 190 ALA A C 1
ATOM 1493 O O . ALA A 1 190 ? 17.775 -1.396 5.656 1.00 93.06 190 ALA A O 1
ATOM 1494 N N . ILE A 1 191 ? 17.296 -0.921 3.506 1.00 92.94 191 ILE A N 1
ATOM 1495 C CA . ILE A 1 191 ? 17.100 0.519 3.702 1.00 92.94 191 ILE A CA 1
ATOM 1496 C C . ILE A 1 191 ? 15.925 0.766 4.656 1.00 92.94 191 ILE A C 1
ATOM 1498 O O . ILE A 1 191 ? 16.095 1.463 5.649 1.00 92.94 191 ILE A O 1
ATOM 1502 N N . GLN A 1 192 ? 14.763 0.157 4.415 1.00 91.06 192 GLN A N 1
ATOM 1503 C CA . GLN A 1 192 ? 13.569 0.310 5.252 1.00 91.06 192 GLN A CA 1
ATOM 1504 C C . GLN A 1 192 ? 13.824 -0.098 6.709 1.00 91.06 192 GLN A C 1
ATOM 1506 O O . GLN A 1 192 ? 13.435 0.624 7.619 1.00 91.06 192 GLN A O 1
ATOM 1511 N N . GLN A 1 193 ? 14.522 -1.214 6.935 1.00 91.06 193 GLN A N 1
ATOM 1512 C CA . GLN A 1 193 ? 14.864 -1.698 8.280 1.00 91.06 193 GLN A CA 1
ATOM 1513 C C . GLN A 1 193 ? 15.864 -0.793 9.016 1.00 91.06 193 GLN A C 1
ATOM 1515 O O . GLN A 1 193 ? 16.023 -0.920 10.228 1.00 91.06 193 GLN A O 1
ATOM 1520 N N . SER A 1 194 ? 16.535 0.115 8.303 1.00 92.94 194 SER A N 1
ATOM 1521 C CA . SER A 1 194 ? 17.449 1.094 8.897 1.00 92.94 194 SER A CA 1
ATOM 1522 C C . SER A 1 194 ? 16.723 2.325 9.455 1.00 92.94 194 SER A C 1
ATOM 1524 O O . SER A 1 194 ? 17.313 3.069 10.236 1.00 92.94 194 SER A O 1
ATOM 1526 N N . PHE A 1 195 ? 15.458 2.557 9.080 1.00 87.25 195 PHE A N 1
ATOM 1527 C CA . PHE A 1 195 ? 14.674 3.707 9.533 1.00 87.25 195 PHE A CA 1
ATOM 1528 C C . PHE A 1 195 ? 13.628 3.305 10.582 1.00 87.25 195 PHE A C 1
ATOM 1530 O O . PHE A 1 195 ? 12.972 2.273 10.439 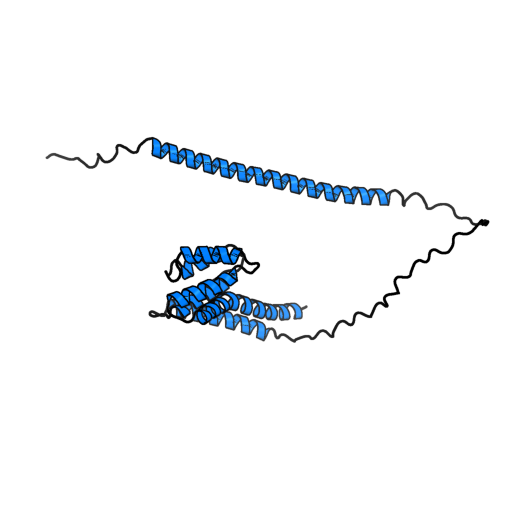1.00 87.25 195 PHE A O 1
ATOM 1537 N N . PRO A 1 196 ? 13.394 4.135 11.617 1.00 84.94 196 PRO A N 1
ATOM 1538 C CA . PRO A 1 196 ? 12.263 3.933 12.509 1.00 84.94 196 PRO A CA 1
ATOM 1539 C C . PRO A 1 196 ? 10.968 4.250 11.753 1.00 84.94 196 PRO A C 1
ATOM 1541 O O . PRO A 1 196 ? 10.764 5.372 11.287 1.00 84.94 196 PRO A O 1
ATOM 1544 N N . GLY A 1 197 ? 10.071 3.276 11.620 1.00 83.00 197 GLY A N 1
ATOM 1545 C CA . GLY A 1 197 ? 8.796 3.512 10.956 1.00 83.00 197 GLY A CA 1
ATOM 1546 C C . GLY A 1 197 ? 7.950 2.262 10.757 1.00 83.00 197 GLY A C 1
ATOM 1547 O O . GLY A 1 197 ? 8.378 1.147 11.055 1.00 83.00 197 GLY A O 1
ATOM 1548 N N . PRO A 1 198 ? 6.720 2.432 10.250 1.00 85.50 198 PRO A N 1
ATOM 1549 C CA . PRO A 1 198 ? 5.877 1.304 9.902 1.00 85.50 198 PRO A CA 1
ATOM 1550 C C . PRO A 1 198 ? 6.449 0.576 8.681 1.00 85.50 198 PRO A C 1
ATOM 1552 O O . PRO A 1 198 ? 6.700 1.186 7.638 1.00 85.50 198 PRO A O 1
ATOM 1555 N N . ASN A 1 199 ? 6.554 -0.753 8.774 1.00 85.81 199 ASN A N 1
ATOM 1556 C CA . ASN A 1 199 ? 7.005 -1.613 7.671 1.00 85.81 199 ASN A CA 1
ATOM 1557 C C . ASN A 1 199 ? 6.212 -1.372 6.373 1.00 85.81 199 ASN A C 1
ATOM 1559 O O . ASN A 1 199 ? 6.770 -1.491 5.285 1.00 85.81 199 ASN A O 1
ATOM 1563 N N . PHE A 1 200 ? 4.946 -0.952 6.485 1.00 88.12 200 PHE A N 1
ATOM 1564 C CA . PHE A 1 200 ? 4.067 -0.597 5.366 1.00 88.12 200 PHE A CA 1
ATOM 1565 C C . PHE A 1 200 ? 4.600 0.523 4.466 1.00 88.12 200 PHE A C 1
ATOM 1567 O O . PHE A 1 200 ? 4.285 0.527 3.278 1.00 88.12 200 PHE A O 1
ATOM 1574 N N . ASN A 1 201 ? 5.457 1.422 4.971 1.00 90.69 201 ASN A N 1
ATOM 1575 C CA . ASN A 1 201 ? 6.078 2.470 4.146 1.00 90.69 201 ASN A CA 1
ATOM 1576 C C . ASN A 1 201 ? 6.918 1.893 2.997 1.00 90.69 201 ASN A C 1
ATOM 1578 O O . ASN A 1 201 ? 7.138 2.568 1.994 1.00 90.69 201 ASN A O 1
ATOM 1582 N N . PHE A 1 202 ? 7.318 0.625 3.087 1.00 93.31 202 PHE A N 1
ATOM 1583 C CA . PHE A 1 202 ? 8.023 -0.063 2.020 1.00 93.31 202 PHE A CA 1
ATOM 1584 C C . PHE A 1 202 ? 7.208 -0.119 0.718 1.00 93.31 202 PHE A C 1
ATOM 1586 O O . PHE A 1 202 ? 7.782 -0.040 -0.366 1.00 93.31 202 PHE A O 1
ATOM 1593 N N . ALA A 1 203 ? 5.872 -0.139 0.803 1.00 94.06 203 ALA A N 1
ATOM 1594 C CA . ALA A 1 203 ? 4.989 -0.044 -0.360 1.00 94.06 203 ALA A CA 1
ATOM 1595 C C . ALA A 1 203 ? 5.214 1.244 -1.176 1.00 94.06 203 ALA A C 1
ATOM 1597 O O . ALA A 1 203 ? 5.074 1.232 -2.396 1.00 94.06 203 ALA A O 1
ATOM 1598 N N . VAL A 1 204 ? 5.607 2.346 -0.526 1.00 95.69 204 VAL A N 1
ATOM 1599 C CA . VAL A 1 204 ? 5.912 3.628 -1.183 1.00 95.69 204 VAL A CA 1
ATOM 1600 C C . VAL A 1 204 ? 7.173 3.506 -2.036 1.00 95.69 204 VAL A C 1
ATOM 1602 O O . VAL A 1 204 ? 7.175 3.897 -3.203 1.00 95.69 204 VAL A O 1
ATOM 1605 N N . TYR A 1 205 ? 8.227 2.901 -1.482 1.00 95.69 205 TYR A N 1
ATOM 1606 C CA . TYR A 1 205 ? 9.463 2.612 -2.212 1.00 95.69 205 TYR A CA 1
ATOM 1607 C C . TYR A 1 205 ? 9.208 1.671 -3.398 1.00 95.69 205 TYR A C 1
ATOM 1609 O O . TYR A 1 205 ? 9.616 1.966 -4.523 1.00 95.69 205 TYR A O 1
ATOM 1617 N N . LEU A 1 206 ? 8.479 0.571 -3.176 1.00 96.75 206 LEU A N 1
ATOM 1618 C CA . LEU A 1 206 ? 8.144 -0.379 -4.240 1.00 96.75 206 LEU A CA 1
ATOM 1619 C C . LEU A 1 206 ? 7.281 0.259 -5.331 1.00 96.75 206 LEU A C 1
ATOM 1621 O O . LEU A 1 206 ? 7.451 -0.066 -6.505 1.00 96.75 206 LEU A O 1
ATOM 1625 N N . GLY A 1 207 ? 6.396 1.188 -4.967 1.00 96.75 207 GLY A N 1
ATOM 1626 C CA . GLY A 1 207 ? 5.597 1.952 -5.920 1.00 96.75 207 GLY A CA 1
ATOM 1627 C C . GLY A 1 207 ? 6.446 2.871 -6.785 1.00 96.75 207 GLY A C 1
ATOM 1628 O O . GLY A 1 207 ? 6.280 2.880 -8.005 1.00 96.75 207 GLY A O 1
ATOM 1629 N N . ALA A 1 208 ? 7.399 3.588 -6.186 1.00 97.31 208 ALA A N 1
ATOM 1630 C CA . ALA A 1 208 ? 8.346 4.410 -6.933 1.00 97.31 208 ALA A CA 1
ATOM 1631 C C . ALA A 1 208 ? 9.159 3.568 -7.926 1.00 97.31 208 ALA A C 1
ATOM 1633 O O . ALA A 1 208 ? 9.272 3.934 -9.095 1.00 97.31 208 ALA A O 1
ATOM 1634 N N . LEU A 1 209 ? 9.675 2.420 -7.482 1.00 96.75 209 LEU A N 1
ATOM 1635 C CA . LEU A 1 209 ? 10.501 1.544 -8.309 1.00 96.75 209 LEU A CA 1
ATOM 1636 C C . LEU A 1 209 ? 9.700 0.871 -9.433 1.00 96.75 209 LEU A C 1
ATOM 1638 O O . LEU A 1 209 ? 10.148 0.851 -10.577 1.00 96.75 209 LEU A O 1
ATOM 1642 N N . THR A 1 210 ? 8.485 0.403 -9.135 1.00 96.88 210 THR A N 1
ATOM 1643 C CA . THR A 1 210 ? 7.551 -0.143 -10.134 1.00 96.88 210 THR A CA 1
ATOM 1644 C C . THR A 1 210 ? 7.241 0.895 -11.214 1.00 96.88 210 THR A C 1
ATOM 1646 O O . THR A 1 210 ? 7.266 0.580 -12.402 1.00 96.88 210 THR A O 1
ATOM 1649 N N . ALA A 1 211 ? 6.994 2.150 -10.824 1.00 96.44 211 ALA A N 1
ATOM 1650 C CA . ALA A 1 211 ? 6.740 3.227 -11.775 1.00 96.44 211 ALA A CA 1
ATOM 1651 C C . ALA A 1 211 ? 7.962 3.531 -12.651 1.00 96.44 211 ALA A C 1
ATOM 1653 O O . ALA A 1 211 ? 7.806 3.621 -13.866 1.00 96.44 211 ALA A O 1
ATOM 1654 N N . ILE A 1 212 ? 9.162 3.625 -12.067 1.00 96.19 212 ILE A N 1
ATOM 1655 C CA . ILE A 1 212 ? 10.411 3.861 -12.812 1.00 96.19 212 ILE A CA 1
ATOM 1656 C C . ILE A 1 212 ? 10.643 2.754 -13.845 1.00 96.19 212 ILE A C 1
ATOM 1658 O O . ILE A 1 212 ? 10.864 3.050 -15.018 1.00 96.19 212 ILE A O 1
ATOM 1662 N N . ASN A 1 213 ? 10.524 1.489 -13.435 1.00 94.19 213 ASN A N 1
ATOM 1663 C CA . ASN A 1 213 ? 10.729 0.339 -14.319 1.00 94.19 213 ASN A CA 1
ATOM 1664 C C . ASN A 1 213 ? 9.681 0.268 -15.442 1.00 94.19 213 ASN A C 1
ATOM 1666 O O . ASN A 1 213 ? 9.970 -0.229 -16.527 1.00 94.19 213 ASN A O 1
ATOM 1670 N N . GLY A 1 214 ? 8.480 0.799 -15.201 1.00 91.81 214 GLY A N 1
ATOM 1671 C CA . GLY A 1 214 ? 7.423 0.935 -16.199 1.00 91.81 214 GLY A CA 1
ATOM 1672 C C . GLY A 1 214 ? 7.493 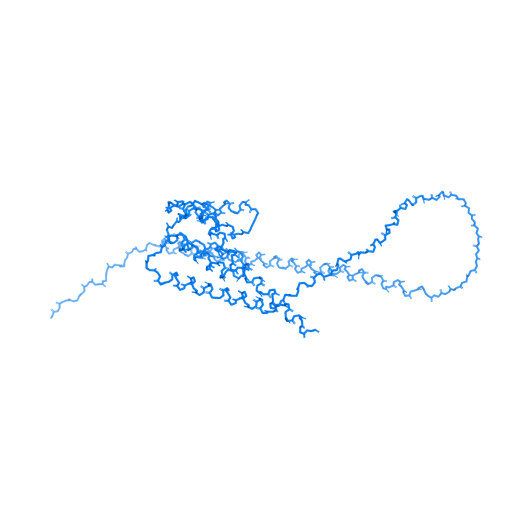2.189 -17.076 1.00 91.81 214 GLY A C 1
ATOM 1673 O O . GLY A 1 214 ? 6.602 2.374 -17.900 1.00 91.81 214 GLY A O 1
ATOM 1674 N N . GLY A 1 215 ? 8.484 3.070 -16.897 1.00 93.69 215 GLY A N 1
ATOM 1675 C CA . GLY A 1 215 ? 8.587 4.335 -17.639 1.00 93.69 215 GLY A CA 1
ATOM 1676 C C . GLY A 1 215 ? 7.606 5.429 -17.186 1.00 93.69 215 GLY A C 1
ATOM 1677 O O . GLY A 1 215 ? 7.333 6.364 -17.937 1.00 93.69 215 GLY A O 1
ATOM 1678 N N . TYR A 1 216 ? 7.064 5.325 -15.971 1.00 94.69 216 TYR A N 1
ATOM 1679 C CA . TYR A 1 216 ? 6.145 6.291 -15.365 1.00 94.69 216 TYR A CA 1
ATOM 1680 C C . TYR A 1 216 ? 6.851 7.218 -14.363 1.00 94.69 216 TYR A C 1
ATOM 1682 O O . TYR A 1 216 ? 7.989 7.000 -13.950 1.00 94.69 216 TYR A O 1
ATOM 1690 N N . ASN A 1 217 ? 6.142 8.260 -13.919 1.00 95.88 217 ASN A N 1
ATOM 1691 C CA . ASN A 1 217 ? 6.622 9.157 -12.871 1.00 95.88 217 ASN A CA 1
ATOM 1692 C C . ASN A 1 217 ? 6.742 8.417 -11.521 1.00 95.88 217 ASN A C 1
ATOM 1694 O O . ASN A 1 217 ? 5.760 7.869 -11.012 1.00 95.88 217 ASN A O 1
ATOM 1698 N N . SER A 1 218 ? 7.932 8.451 -10.918 1.00 95.94 218 SER A N 1
ATOM 1699 C CA . SER A 1 218 ? 8.236 7.796 -9.639 1.00 95.94 218 SER A CA 1
ATOM 1700 C C . SER A 1 218 ? 7.371 8.296 -8.477 1.00 95.94 218 SER A C 1
ATOM 1702 O O . SER A 1 218 ? 6.924 7.497 -7.656 1.00 95.94 218 SER A O 1
ATOM 1704 N N . ALA A 1 219 ? 7.069 9.596 -8.425 1.00 96.75 219 ALA A N 1
ATOM 1705 C CA . ALA A 1 219 ? 6.227 10.186 -7.388 1.00 96.75 219 ALA A CA 1
ATOM 1706 C C . ALA A 1 219 ? 4.777 9.694 -7.487 1.00 96.75 219 ALA A C 1
ATOM 1708 O O . ALA A 1 219 ? 4.135 9.458 -6.464 1.00 96.75 219 ALA A O 1
ATOM 1709 N N . ALA A 1 220 ? 4.272 9.475 -8.705 1.00 95.88 220 ALA A N 1
ATOM 1710 C CA . ALA A 1 220 ? 2.942 8.903 -8.904 1.00 95.88 220 ALA A CA 1
ATOM 1711 C C . ALA A 1 220 ? 2.879 7.457 -8.388 1.00 95.88 220 ALA A C 1
ATOM 1713 O O . ALA A 1 220 ? 1.950 7.101 -7.665 1.00 95.88 220 ALA A O 1
ATOM 1714 N N . GLY A 1 221 ? 3.896 6.643 -8.690 1.00 96.44 221 GLY A N 1
ATOM 1715 C CA . GLY A 1 221 ? 4.018 5.287 -8.151 1.00 96.44 221 GLY A CA 1
ATOM 1716 C C . GLY A 1 221 ? 4.086 5.256 -6.623 1.00 96.44 221 GLY A C 1
ATOM 1717 O O . GLY A 1 221 ? 3.368 4.485 -5.986 1.00 96.44 221 GLY A O 1
ATOM 1718 N N . ALA A 1 222 ? 4.892 6.138 -6.028 1.00 97.19 222 ALA A N 1
ATOM 1719 C CA . ALA A 1 222 ? 5.011 6.289 -4.579 1.00 97.19 222 ALA A CA 1
ATOM 1720 C C . ALA A 1 222 ? 3.671 6.655 -3.921 1.00 97.19 222 ALA A C 1
ATOM 1722 O O . ALA A 1 222 ? 3.258 6.017 -2.950 1.00 97.19 222 ALA A O 1
ATOM 1723 N N . ALA A 1 223 ? 2.963 7.642 -4.478 1.00 97.62 223 ALA A N 1
ATOM 1724 C CA . ALA A 1 223 ? 1.658 8.072 -3.985 1.00 97.62 223 ALA A CA 1
ATOM 1725 C C . ALA A 1 223 ? 0.613 6.950 -4.079 1.00 97.62 223 ALA A C 1
ATOM 1727 O O . ALA A 1 223 ? -0.135 6.727 -3.129 1.00 97.62 223 ALA A O 1
ATOM 1728 N N . LEU A 1 224 ? 0.592 6.199 -5.185 1.00 96.81 224 LEU A N 1
ATOM 1729 C CA . LEU A 1 224 ? -0.295 5.044 -5.338 1.00 96.81 224 LEU A CA 1
ATOM 1730 C C . LEU A 1 224 ? 0.029 3.932 -4.338 1.00 96.81 224 LEU A C 1
ATOM 1732 O O . LEU A 1 224 ? -0.893 3.331 -3.794 1.00 96.81 224 LEU A O 1
ATOM 1736 N N . GLY A 1 225 ? 1.311 3.680 -4.060 1.00 96.44 225 GLY A N 1
ATOM 1737 C CA . GLY A 1 225 ? 1.732 2.717 -3.040 1.00 96.44 225 GLY A CA 1
ATOM 1738 C C . GLY A 1 225 ? 1.263 3.118 -1.646 1.00 96.44 225 GLY A C 1
ATOM 1739 O O . GLY A 1 225 ? 0.687 2.300 -0.930 1.00 96.44 225 GLY A O 1
ATOM 1740 N N . PHE A 1 226 ? 1.432 4.395 -1.296 1.00 95.94 226 PHE A N 1
ATOM 1741 C CA . PHE A 1 226 ? 0.965 4.960 -0.032 1.00 95.94 226 PHE A CA 1
ATOM 1742 C C . PHE A 1 226 ? -0.559 4.855 0.110 1.00 95.94 226 PHE A C 1
ATOM 1744 O O . PHE A 1 226 ? -1.062 4.283 1.074 1.00 95.94 226 PHE A O 1
ATOM 1751 N N . ILE A 1 227 ? -1.310 5.364 -0.868 1.00 96.38 227 ILE A N 1
ATOM 1752 C CA . ILE A 1 227 ? -2.775 5.352 -0.817 1.00 96.38 227 ILE A CA 1
ATOM 1753 C C . ILE A 1 227 ? -3.287 3.910 -0.822 1.00 96.38 227 ILE A C 1
ATOM 1755 O O . ILE A 1 227 ? -4.160 3.581 -0.028 1.00 96.38 227 ILE A O 1
ATOM 1759 N N . GLY A 1 228 ? -2.730 3.039 -1.664 1.00 94.94 228 GLY A N 1
ATOM 1760 C CA . GLY A 1 228 ? -3.136 1.639 -1.752 1.00 94.94 228 GLY A CA 1
ATOM 1761 C C . GLY A 1 228 ? -2.986 0.911 -0.419 1.00 94.94 228 GLY A C 1
ATOM 1762 O O . GLY A 1 228 ? -3.950 0.324 0.059 1.00 94.94 228 GLY A O 1
ATOM 1763 N N . ILE A 1 229 ? -1.816 0.993 0.222 1.00 93.25 229 ILE A N 1
ATOM 1764 C CA . ILE A 1 229 ? -1.553 0.235 1.453 1.00 93.25 229 ILE A CA 1
ATOM 1765 C C . ILE A 1 229 ? -2.292 0.810 2.676 1.00 93.25 229 ILE A C 1
ATOM 1767 O O . ILE A 1 229 ? -2.739 0.045 3.529 1.00 93.25 229 ILE A O 1
ATOM 1771 N N . PHE A 1 230 ? -2.448 2.139 2.774 1.00 93.19 230 PHE A N 1
ATOM 1772 C CA . PHE A 1 230 ? -3.012 2.791 3.965 1.00 93.19 230 PHE A CA 1
ATOM 1773 C C . PHE A 1 230 ? -4.519 3.058 3.885 1.00 93.19 230 PHE A C 1
ATOM 1775 O O . PHE A 1 230 ? -5.182 3.050 4.926 1.00 93.19 230 PHE A O 1
ATOM 1782 N N . ALA A 1 231 ? -5.091 3.287 2.696 1.00 93.94 231 ALA A N 1
ATOM 1783 C CA . ALA A 1 231 ? -6.506 3.651 2.570 1.00 93.94 231 ALA A CA 1
ATOM 1784 C C . ALA A 1 231 ? -7.461 2.621 3.199 1.00 93.94 231 ALA A C 1
ATOM 1786 O O . ALA A 1 231 ? -8.336 3.047 3.952 1.00 93.94 231 ALA A O 1
ATOM 1787 N N . PRO A 1 232 ? -7.307 1.297 2.993 1.00 92.62 232 PRO A N 1
ATOM 1788 C CA . PRO A 1 232 ? -8.185 0.309 3.616 1.00 92.62 232 PRO A CA 1
ATOM 1789 C C . PRO A 1 232 ? -8.251 0.412 5.143 1.00 92.62 232 PRO A C 1
ATOM 1791 O O . PRO A 1 232 ? -9.339 0.451 5.724 1.00 92.62 232 PRO A O 1
ATOM 1794 N N . GLY A 1 233 ? -7.085 0.510 5.789 1.00 90.56 233 GLY A N 1
ATOM 1795 C CA . GLY A 1 233 ? -6.979 0.631 7.240 1.00 90.56 233 GLY A CA 1
ATOM 1796 C C . GLY A 1 233 ? -7.579 1.941 7.744 1.00 90.56 233 GLY A C 1
ATOM 1797 O O . GLY A 1 233 ? -8.387 1.928 8.671 1.00 90.56 233 GLY A O 1
ATOM 1798 N N . LEU A 1 234 ? -7.257 3.063 7.092 1.00 91.69 234 LEU A N 1
ATOM 1799 C CA . LEU A 1 234 ? -7.796 4.374 7.458 1.00 91.69 234 LEU A CA 1
ATOM 1800 C C . LEU A 1 234 ? -9.323 4.408 7.342 1.00 91.69 234 LEU A C 1
ATOM 1802 O O . LEU A 1 234 ? -9.991 4.823 8.287 1.00 91.69 234 LEU A O 1
ATOM 1806 N N . ILE A 1 235 ? -9.891 3.928 6.236 1.00 92.69 235 ILE A N 1
ATOM 1807 C CA . ILE A 1 235 ? -11.345 3.903 6.031 1.00 92.69 235 ILE A CA 1
ATOM 1808 C C . ILE A 1 235 ? -12.016 3.012 7.092 1.00 92.69 235 ILE A C 1
ATOM 1810 O O . ILE A 1 235 ? -13.004 3.415 7.706 1.00 92.69 235 ILE A O 1
ATOM 1814 N N . THR A 1 236 ? -11.439 1.843 7.381 1.00 89.88 236 THR A N 1
ATOM 1815 C CA . THR A 1 236 ? -11.989 0.890 8.361 1.00 89.88 236 THR A CA 1
ATOM 1816 C C . THR A 1 236 ? -11.969 1.438 9.790 1.00 89.88 236 THR A C 1
ATOM 1818 O O . THR A 1 236 ? -12.949 1.279 10.522 1.00 89.88 236 THR A O 1
ATOM 1821 N N . VAL A 1 237 ? -10.896 2.128 10.194 1.00 89.50 237 VAL A N 1
ATOM 1822 C CA . VAL A 1 237 ? -10.785 2.742 11.530 1.00 89.50 237 VAL A CA 1
ATOM 1823 C C . VAL A 1 237 ? -11.853 3.820 11.728 1.00 89.50 237 VAL A C 1
ATOM 1825 O O . VAL A 1 237 ? -12.552 3.812 12.743 1.00 89.50 237 VAL A O 1
ATOM 1828 N N . HIS A 1 238 ? -12.046 4.700 10.743 1.00 88.19 238 HIS A N 1
ATOM 1829 C CA . HIS A 1 238 ? -13.065 5.752 10.821 1.00 88.19 238 HIS A CA 1
ATOM 1830 C C . HIS A 1 238 ? -14.489 5.176 10.793 1.00 88.19 238 HIS A C 1
ATOM 1832 O O . HIS A 1 238 ? -15.362 5.646 11.523 1.00 88.19 238 HIS A O 1
ATOM 1838 N N . GLY A 1 239 ? -14.718 4.117 10.012 1.00 87.75 239 GLY A N 1
ATOM 1839 C CA . GLY A 1 239 ? -15.990 3.394 9.999 1.00 87.75 239 GLY A CA 1
ATOM 1840 C C . GLY A 1 239 ? -16.318 2.751 11.349 1.00 87.75 239 GLY A C 1
ATOM 1841 O O . GLY A 1 239 ? -17.418 2.920 11.882 1.00 87.75 239 GLY A O 1
ATOM 1842 N N . THR A 1 240 ? -15.335 2.074 11.950 1.00 88.00 240 THR A N 1
ATOM 1843 C CA . THR A 1 240 ? -15.482 1.404 13.253 1.00 88.00 240 THR A CA 1
ATOM 1844 C C . THR A 1 240 ? -15.764 2.400 14.375 1.00 88.00 240 THR A C 1
ATOM 1846 O O . THR A 1 240 ? -16.617 2.136 15.224 1.00 88.00 240 THR A O 1
ATOM 1849 N N . MET A 1 241 ? -15.118 3.572 14.362 1.00 85.62 241 MET A N 1
ATOM 1850 C CA . MET A 1 241 ? -15.366 4.631 15.349 1.00 85.62 241 MET A CA 1
ATOM 1851 C C . MET A 1 241 ? -16.838 5.067 15.364 1.00 85.62 241 MET A C 1
ATOM 1853 O O . MET A 1 241 ? -17.413 5.275 16.435 1.00 85.62 241 MET A O 1
ATOM 1857 N N . GLY A 1 242 ? -17.477 5.129 14.194 1.00 82.38 242 GLY A N 1
ATOM 1858 C CA . GLY A 1 242 ? -18.897 5.445 14.099 1.00 82.38 242 GLY A CA 1
ATOM 1859 C C . GLY A 1 242 ? -19.829 4.378 14.640 1.00 82.38 242 GLY A C 1
ATOM 1860 O O . GLY A 1 242 ? -20.807 4.698 15.314 1.00 82.38 242 GLY A O 1
ATOM 1861 N N . ILE A 1 243 ? -19.503 3.109 14.400 1.00 81.38 243 ILE A N 1
ATOM 1862 C CA . ILE A 1 243 ? -20.233 1.988 15.000 1.00 81.38 243 ILE A CA 1
ATOM 1863 C C . ILE A 1 243 ? -20.100 2.019 16.524 1.00 81.38 243 ILE A C 1
ATOM 1865 O O . ILE A 1 243 ? -21.098 1.917 17.238 1.00 81.38 243 ILE A O 1
ATOM 1869 N N . TRP A 1 244 ? -18.881 2.221 17.024 1.00 81.00 244 TRP A N 1
ATOM 1870 C CA . TRP A 1 244 ? -18.591 2.256 18.454 1.00 81.00 244 TRP A CA 1
ATOM 1871 C C . TRP A 1 244 ? -19.329 3.383 19.185 1.00 81.00 244 TRP A C 1
ATOM 1873 O O . TRP A 1 244 ? -19.769 3.198 20.319 1.00 81.00 244 TRP A O 1
ATOM 1883 N N . SER A 1 245 ? -19.508 4.543 18.545 1.00 77.06 245 SER A N 1
ATOM 1884 C CA . SER A 1 245 ? -20.302 5.647 19.099 1.00 77.06 245 SER A CA 1
ATOM 1885 C C . SER A 1 245 ? -21.757 5.247 19.363 1.00 77.06 245 SER A C 1
ATOM 1887 O O . SER A 1 245 ? -22.325 5.622 20.383 1.00 77.06 245 SER A O 1
ATOM 1889 N N . ALA A 1 246 ? -22.354 4.444 18.484 1.00 75.00 246 ALA A N 1
ATOM 1890 C CA . ALA A 1 246 ? -23.744 4.017 18.626 1.00 75.00 246 ALA A CA 1
ATOM 1891 C C . ALA A 1 246 ? -23.931 2.940 19.684 1.00 75.00 246 ALA A C 1
ATOM 1893 O O . ALA A 1 246 ? -24.878 3.002 20.458 1.00 75.00 246 ALA A O 1
ATOM 1894 N N . ILE A 1 247 ? -23.002 1.981 19.747 1.00 80.12 247 ILE A N 1
ATOM 1895 C CA . ILE A 1 247 ? -23.019 0.939 20.778 1.00 80.12 247 ILE A CA 1
ATOM 1896 C C . ILE A 1 247 ? -22.867 1.574 22.165 1.00 80.12 247 ILE A C 1
ATOM 1898 O O . ILE A 1 247 ? -23.556 1.177 23.100 1.00 80.12 247 ILE A O 1
ATOM 1902 N N . ARG A 1 248 ? -22.008 2.592 22.302 1.00 78.44 248 ARG A N 1
ATOM 1903 C CA . ARG A 1 248 ? -21.853 3.323 23.567 1.00 78.44 248 ARG A CA 1
ATOM 1904 C C . ARG A 1 248 ? -23.042 4.213 23.915 1.00 78.44 248 ARG A C 1
ATOM 1906 O O . ARG A 1 248 ? -23.300 4.380 25.094 1.00 78.44 248 ARG A O 1
ATOM 1913 N N . GLY A 1 249 ? -23.757 4.749 22.927 1.00 69.81 249 GLY A N 1
ATOM 1914 C CA . GLY A 1 249 ? -24.978 5.531 23.152 1.00 69.81 249 GLY A CA 1
ATOM 1915 C C . GLY A 1 249 ? -26.209 4.700 23.539 1.00 69.81 249 GLY A C 1
ATOM 1916 O O . GLY A 1 249 ? -27.251 5.276 23.826 1.00 69.81 249 GLY A O 1
ATOM 1917 N N . LEU A 1 250 ? -26.109 3.364 23.526 1.00 68.94 250 LEU A N 1
ATOM 1918 C CA . LEU A 1 250 ? -27.169 2.439 23.949 1.00 68.94 250 LEU A CA 1
ATOM 1919 C C . LEU A 1 250 ? -27.103 2.075 25.450 1.00 68.94 250 LEU A C 1
ATOM 1921 O O . LEU A 1 250 ? -27.904 1.256 25.901 1.00 68.94 250 LEU A O 1
ATOM 1925 N N . ARG A 1 251 ? -26.161 2.646 26.213 1.00 50.84 251 ARG A N 1
ATOM 1926 C CA . ARG A 1 251 ? -26.049 2.525 27.679 1.00 50.84 251 ARG A CA 1
ATOM 1927 C C . ARG A 1 251 ? -26.252 3.879 28.338 1.00 50.84 251 ARG A C 1
ATOM 1929 O O . ARG A 1 251 ? -26.751 3.860 29.481 1.00 50.84 251 ARG A O 1
#

pLDDT: mean 74.09, std 20.63, range [27.97, 97.62]

InterPro domains:
  IPR003370 Chromate transporter [PF02417] (147-248)

Sequence (251 aa):
MIIAGSTALRRLAAEPESVELSELSQAQFVNQHNQYNQHNQYNQHNQYNQHNQYNQHDTATATATSSDAATQRNEAGTPSRDNDAETLPVTENGHPETESEPRIVPPERSLNFSWTFGLGIIVFFLITFVVLMVLRGVLPVKSLLFSFFANMYLAGTIIFGGGPVVIPLLREYVVAEGWVSPRDFLIGLAIQQSFPGPNFNFAVYLGALTAINGGYNSAAGAALGFIGIFAPGLITVHGTMGIWSAIRGLR